Protein AF-A0A820F3H2-F1 (afdb_monomer)

Sequence (190 aa):
MQKIAAENNLSETAFFVPNPSNDKYELRWFSPTLEVDLCGHATLATAHIIFTEMSPTKEEIHFQTKKAGELIVTRQKENALYTLNFPARPADKADLPDAMLSALCSEIAPIGVYKARDYLLVYENEASIKQLSPDFMVLGKIDAVFAVIVTAPGDEVDFVSRFFAPSAGVPEDPVCGSAHCTLTPYWAER

Nearest PDB structures (foldseek):
  1s7j-assembly2_B  TM=9.446E-01  e=8.055E-23  Enterococcus faecalis V583
  4dun-assembly1_A-2  TM=9.164E-01  e=1.615E-19  Clostridioides difficile 630
  9f96-assembly1_A  TM=8.026E-01  e=3.954E-12  Pseudomonas fluorescens
  5iwe-assembly1_A-2  TM=8.000E-01  e=3.954E-12  Pseudomonas fluorescens
  1u0k-assembly1_B  TM=6.338E-01  e=1.916E-05  Pseudomonas aeruginosa PAO1

Solvent-accessible surface area (backbone atoms only — not comparable to full-atom values): 10725 Å² total; per-residue (Å²): 106,56,70,56,16,37,70,67,65,45,81,60,38,66,48,74,44,78,41,94,88,72,83,30,25,40,43,47,39,18,26,48,86,47,78,52,66,71,62,44,58,54,48,52,53,50,49,47,49,40,40,67,76,74,38,64,85,57,50,65,46,46,31,46,33,92,71,66,42,75,38,44,40,36,57,42,80,92,77,74,44,76,48,70,66,71,66,83,41,68,54,45,82,45,86,78,56,72,68,52,53,61,18,34,60,47,95,72,74,60,80,40,46,28,37,55,88,37,37,40,36,31,35,90,35,47,69,62,67,68,69,50,56,59,41,45,77,55,48,36,65,43,84,95,52,61,29,42,35,41,33,20,46,32,95,92,45,86,59,45,75,51,40,33,23,34,61,76,74,36,60,63,49,95,72,57,48,66,54,44,21,32,49,49,59,60,53,73,78,106

Structure (mmCIF, N/CA/C/O backbone):
data_AF-A0A820F3H2-F1
#
_entry.id   AF-A0A820F3H2-F1
#
loop_
_atom_site.group_PDB
_atom_site.id
_atom_site.type_symbol
_atom_site.label_atom_id
_atom_site.label_alt_id
_atom_site.label_comp_id
_atom_site.label_asym_id
_atom_site.label_entity_id
_atom_site.label_seq_id
_atom_site.pdbx_PDB_ins_code
_atom_site.Cartn_x
_atom_site.Cartn_y
_atom_site.Cartn_z
_atom_site.occupancy
_atom_site.B_iso_or_equiv
_atom_site.auth_seq_id
_atom_site.auth_comp_id
_atom_site.auth_asym_id
_atom_site.auth_atom_id
_atom_site.pdbx_PDB_model_num
ATOM 1 N N . MET A 1 1 ? -16.268 16.991 4.931 1.00 95.31 1 MET A N 1
ATOM 2 C CA . MET A 1 1 ? -15.162 16.043 4.690 1.00 95.31 1 MET A CA 1
ATOM 3 C C . MET A 1 1 ? -14.205 16.597 3.644 1.00 95.31 1 MET A C 1
ATOM 5 O O . MET A 1 1 ? -13.215 17.159 4.077 1.00 95.31 1 MET A O 1
ATOM 9 N N . GLN A 1 2 ? -14.527 16.609 2.339 1.00 96.31 2 GLN A N 1
ATOM 10 C CA . GLN A 1 2 ? -13.598 17.093 1.291 1.00 96.31 2 GLN A CA 1
ATOM 11 C C . GLN A 1 2 ? -12.967 18.470 1.567 1.00 96.31 2 GLN A C 1
ATOM 13 O O . GLN A 1 2 ? -11.757 18.607 1.487 1.00 96.31 2 GLN A O 1
ATOM 18 N N . LYS A 1 3 ? -13.760 19.481 1.956 1.00 97.62 3 LYS A N 1
ATOM 19 C CA . LYS A 1 3 ? -13.226 20.821 2.278 1.00 97.62 3 LYS A CA 1
ATOM 20 C C . LYS A 1 3 ? -12.219 20.817 3.437 1.00 97.62 3 LYS A C 1
ATOM 22 O O . LYS A 1 3 ? -11.268 21.574 3.396 1.00 97.62 3 LYS A O 1
ATOM 27 N N . ILE A 1 4 ? -12.425 19.967 4.445 1.00 97.75 4 ILE A N 1
ATOM 28 C CA . ILE A 1 4 ? -11.504 19.835 5.587 1.00 97.75 4 ILE A CA 1
ATOM 29 C C . ILE A 1 4 ? -10.224 19.123 5.142 1.00 97.75 4 ILE A C 1
ATOM 31 O O . ILE A 1 4 ? -9.139 19.543 5.508 1.00 97.75 4 ILE A O 1
ATOM 35 N N . ALA A 1 5 ? -10.346 18.073 4.324 1.00 93.50 5 ALA A N 1
ATOM 36 C CA . ALA A 1 5 ? -9.183 17.379 3.777 1.00 93.50 5 ALA A CA 1
ATOM 37 C C . ALA A 1 5 ? -8.320 18.305 2.903 1.00 93.50 5 ALA A C 1
ATOM 39 O O . ALA A 1 5 ? -7.100 18.303 3.029 1.00 93.50 5 ALA A O 1
ATOM 40 N N . ALA A 1 6 ? -8.964 19.142 2.080 1.00 91.56 6 ALA A N 1
ATOM 41 C CA . ALA A 1 6 ? -8.296 20.175 1.296 1.00 91.56 6 ALA A CA 1
ATOM 42 C C . ALA A 1 6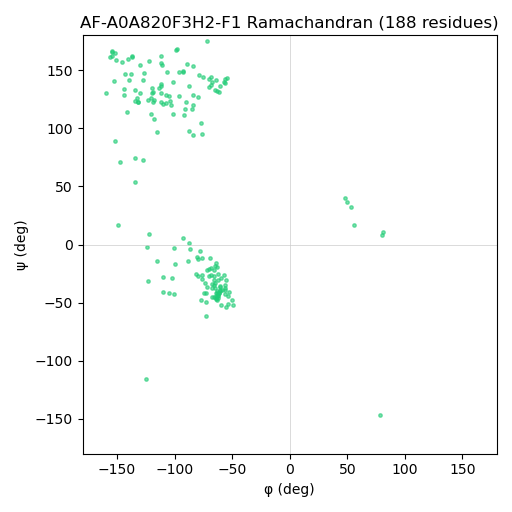 ? -7.596 21.221 2.180 1.00 91.56 6 ALA A C 1
ATOM 44 O O . ALA A 1 6 ? -6.455 21.570 1.904 1.00 91.56 6 ALA A O 1
ATOM 45 N N . GLU A 1 7 ? -8.252 21.679 3.251 1.00 96.12 7 GLU A N 1
ATOM 46 C CA . GLU A 1 7 ? -7.679 22.644 4.202 1.00 96.12 7 GLU A CA 1
ATOM 47 C C . GLU A 1 7 ? -6.461 22.078 4.948 1.00 96.12 7 GLU A C 1
ATOM 49 O O . GLU A 1 7 ? -5.456 22.765 5.103 1.00 96.12 7 GLU A O 1
ATOM 54 N N . ASN A 1 8 ? -6.523 20.814 5.379 1.00 92.75 8 ASN A N 1
ATOM 55 C CA . ASN A 1 8 ? -5.417 20.159 6.081 1.00 92.75 8 ASN A CA 1
ATOM 56 C C . ASN A 1 8 ? -4.179 19.982 5.189 1.00 92.75 8 ASN A C 1
ATOM 58 O O . ASN A 1 8 ? -3.064 19.954 5.704 1.00 92.75 8 ASN A O 1
ATOM 62 N N . ASN A 1 9 ? -4.377 19.827 3.873 1.00 85.69 9 ASN A N 1
ATOM 63 C CA . ASN A 1 9 ? -3.320 19.668 2.870 1.00 85.69 9 ASN A CA 1
ATOM 64 C C . ASN A 1 9 ? -2.270 18.586 3.221 1.00 85.69 9 ASN A C 1
ATOM 66 O O . ASN A 1 9 ? -1.077 18.740 2.964 1.00 85.69 9 ASN A O 1
ATOM 70 N N . LEU A 1 10 ? -2.727 17.489 3.831 1.00 86.69 10 LEU A N 1
ATOM 71 C CA . LEU A 1 10 ? -1.962 16.254 4.038 1.00 86.69 10 LEU A CA 1
ATOM 72 C C . LEU A 1 10 ? -2.336 15.232 2.958 1.00 86.69 10 LEU A C 1
ATOM 74 O O . LEU A 1 10 ? -3.351 15.418 2.284 1.00 86.69 10 LEU A O 1
ATOM 78 N N . SER A 1 11 ? -1.563 14.144 2.829 1.00 82.69 11 SER A N 1
ATOM 79 C CA . SER A 1 11 ? -1.857 13.061 1.876 1.00 82.69 11 SER A CA 1
ATOM 80 C C . SER A 1 11 ? -3.313 12.606 1.989 1.00 82.69 11 SER A C 1
ATOM 82 O O . SER A 1 11 ? -4.053 12.656 1.008 1.00 82.69 11 SER A O 1
ATOM 84 N N . GLU A 1 12 ? -3.766 12.289 3.209 1.00 90.38 12 GLU A N 1
ATOM 85 C CA . GLU A 1 12 ? -5.154 11.934 3.481 1.00 90.38 12 GLU A CA 1
ATOM 86 C C . GLU A 1 12 ? -5.632 12.472 4.828 1.00 90.38 12 GLU A C 1
ATOM 88 O O . GLU A 1 12 ? -4.909 12.514 5.823 1.00 90.38 12 GLU A O 1
ATOM 93 N N . THR A 1 13 ? -6.918 12.814 4.878 1.00 94.69 13 THR A N 1
ATOM 94 C CA . THR A 1 13 ? -7.677 12.997 6.115 1.00 94.69 13 THR A CA 1
ATOM 95 C C . THR A 1 13 ? -8.697 11.870 6.252 1.00 94.69 13 THR A C 1
ATOM 97 O O . THR A 1 13 ? -9.576 11.705 5.399 1.00 94.69 13 THR A O 1
ATOM 100 N N . ALA A 1 14 ? -8.590 11.107 7.340 1.00 97.12 14 ALA A N 1
ATOM 101 C CA . ALA A 1 14 ? -9.546 10.069 7.707 1.00 97.12 14 ALA A CA 1
ATOM 102 C C . ALA A 1 14 ? -10.693 10.644 8.549 1.00 97.12 14 ALA A C 1
ATOM 104 O O . ALA A 1 14 ? -10.477 11.408 9.488 1.00 97.12 14 ALA A O 1
ATOM 105 N N . PHE A 1 15 ? -11.918 10.238 8.230 1.00 97.50 15 PHE A N 1
ATOM 106 C CA . PHE A 1 15 ? -13.113 10.522 9.016 1.00 97.50 15 PHE A CA 1
ATOM 107 C C . PHE A 1 15 ? -13.728 9.199 9.440 1.00 97.50 15 PHE A C 1
ATOM 109 O O . PHE A 1 15 ? -14.029 8.363 8.585 1.00 97.50 15 PHE A O 1
ATOM 116 N N . PHE A 1 16 ? -13.943 9.035 10.743 1.00 96.94 16 PHE A N 1
ATOM 117 C CA . PHE A 1 16 ? -14.567 7.843 11.294 1.00 96.94 16 PHE A CA 1
ATOM 118 C C . PHE A 1 16 ? -15.767 8.180 12.176 1.00 96.94 16 PHE A C 1
ATOM 120 O O . PHE A 1 16 ? -15.797 9.225 12.827 1.00 96.94 16 PHE A O 1
ATOM 127 N N . VAL A 1 17 ? -16.763 7.294 12.181 1.00 96.38 17 VAL A N 1
ATOM 128 C CA . VAL A 1 17 ? -17.981 7.429 12.992 1.00 96.38 17 VAL A CA 1
ATOM 129 C C . VAL A 1 17 ? -18.276 6.087 13.665 1.00 96.38 17 VAL A C 1
ATOM 131 O O . VAL A 1 17 ? -18.398 5.090 12.956 1.00 96.38 17 VAL A O 1
ATOM 134 N N . PRO A 1 18 ? -18.390 6.015 15.005 1.00 95.12 18 PRO A N 1
ATOM 135 C CA . PRO A 1 18 ? -18.791 4.783 15.676 1.00 95.12 18 PRO A CA 1
ATOM 136 C C . PRO A 1 18 ? -20.225 4.408 15.291 1.00 95.12 18 PRO A C 1
ATOM 138 O O . PRO A 1 18 ? -21.127 5.245 15.333 1.00 95.12 18 PRO A O 1
ATOM 141 N N . ASN A 1 19 ? -20.444 3.143 14.944 1.00 91.06 19 ASN A N 1
ATOM 142 C CA . ASN A 1 19 ? -21.763 2.598 14.673 1.00 91.06 19 ASN A CA 1
ATOM 143 C C . ASN A 1 19 ? -22.413 2.156 15.999 1.00 91.06 19 ASN A C 1
ATOM 145 O O . ASN A 1 19 ? -21.927 1.213 16.631 1.00 91.06 19 ASN A O 1
ATOM 149 N N . PRO A 1 20 ? -23.536 2.774 16.419 1.00 85.69 20 PRO A N 1
ATOM 150 C CA . PRO A 1 20 ? -24.169 2.468 17.703 1.00 85.69 20 PRO A CA 1
ATOM 151 C C . PRO A 1 20 ? -24.702 1.035 17.824 1.00 85.69 20 PRO A C 1
ATOM 153 O O . PRO A 1 20 ? -25.019 0.598 18.926 1.00 85.69 20 PRO A O 1
ATOM 156 N N . SER A 1 21 ? -24.850 0.318 16.706 1.00 90.38 21 SER A N 1
ATOM 157 C CA . SER A 1 21 ? -25.538 -0.977 16.665 1.00 90.38 21 SER A CA 1
ATOM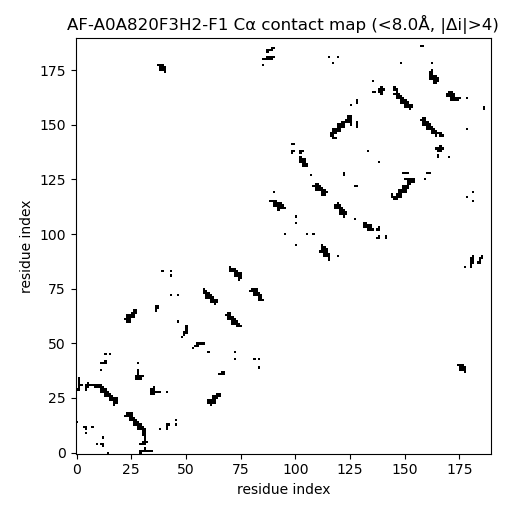 158 C C . SER A 1 21 ? -24.601 -2.187 16.670 1.00 90.38 21 SER A C 1
ATOM 160 O O . SER A 1 21 ? -25.083 -3.297 16.881 1.00 90.38 21 SER A O 1
ATOM 162 N N . ASN A 1 22 ? -23.301 -2.029 16.381 1.00 85.69 22 ASN A N 1
ATOM 163 C CA . ASN A 1 22 ? -22.425 -3.190 16.150 1.00 85.69 22 ASN A CA 1
ATOM 164 C C . ASN A 1 22 ? -20.942 -3.026 16.544 1.00 85.69 22 ASN A C 1
ATOM 166 O O . ASN A 1 22 ? -20.133 -3.837 16.110 1.00 85.69 22 ASN A O 1
ATOM 170 N N . ASP A 1 23 ? -20.581 -2.034 17.365 1.00 89.19 23 ASP A N 1
ATOM 171 C CA . ASP A 1 23 ? -19.200 -1.784 17.846 1.00 89.19 23 ASP A CA 1
ATOM 172 C C . ASP A 1 23 ? -18.137 -1.606 16.732 1.00 89.19 23 ASP A C 1
ATOM 174 O O . ASP A 1 23 ? -16.928 -1.671 16.970 1.00 89.19 23 ASP A O 1
ATOM 178 N N . LYS A 1 24 ? -18.588 -1.342 15.499 1.00 95.56 24 LYS A N 1
ATOM 179 C CA . LYS A 1 24 ? -17.744 -1.033 14.337 1.00 95.56 24 LYS A CA 1
ATOM 180 C C . LYS A 1 24 ? -17.659 0.471 14.122 1.00 95.56 24 LYS A C 1
ATOM 182 O O . LYS A 1 24 ? -18.443 1.240 14.674 1.00 95.56 24 LYS A O 1
ATOM 187 N N . TYR A 1 25 ? -16.745 0.892 13.259 1.00 97.25 25 TYR A N 1
ATOM 188 C CA . TYR A 1 25 ? -16.616 2.283 12.839 1.00 97.25 25 TYR A CA 1
ATOM 189 C C . TYR A 1 25 ? -16.837 2.391 11.337 1.00 97.25 25 TYR A C 1
ATOM 191 O O . TYR A 1 25 ? -16.215 1.667 10.570 1.00 97.25 25 TYR A O 1
ATOM 199 N N . GLU A 1 26 ? -17.679 3.312 10.886 1.00 96.88 26 GLU A N 1
ATOM 200 C CA . GLU A 1 26 ? -17.624 3.740 9.490 1.00 96.88 26 GLU A CA 1
ATOM 201 C C . GLU A 1 26 ? -16.325 4.513 9.271 1.00 96.88 26 GLU A C 1
ATOM 203 O O . GLU A 1 26 ? -15.970 5.337 10.112 1.00 96.88 26 GLU A O 1
ATOM 208 N N . LEU A 1 27 ? -15.625 4.268 8.162 1.00 97.12 27 LEU A N 1
ATOM 209 C CA . LEU A 1 27 ? -14.362 4.933 7.839 1.00 97.12 27 LEU A CA 1
ATOM 210 C C . LEU A 1 27 ? -14.343 5.402 6.385 1.00 97.12 27 LEU A C 1
ATOM 212 O O . LEU A 1 27 ? -14.702 4.666 5.461 1.00 97.12 27 LEU A O 1
ATOM 216 N N . ARG A 1 28 ? -13.917 6.651 6.191 1.00 96.38 28 ARG A N 1
ATOM 217 C CA . ARG A 1 28 ? -13.739 7.285 4.881 1.00 96.38 28 ARG A CA 1
ATOM 218 C C . ARG A 1 28 ? -12.443 8.079 4.865 1.00 96.38 28 ARG A C 1
ATOM 220 O O . ARG A 1 28 ? -12.088 8.692 5.869 1.00 96.38 28 ARG A O 1
ATOM 227 N N . TRP A 1 29 ? -11.790 8.138 3.712 1.00 94.88 29 TRP A N 1
ATOM 228 C CA . TRP A 1 29 ? -10.531 8.857 3.537 1.00 94.88 29 TRP A CA 1
ATOM 229 C C . TRP A 1 29 ? -10.630 9.807 2.360 1.00 94.88 29 TRP A C 1
ATOM 231 O O . TRP A 1 29 ? -11.234 9.494 1.335 1.00 94.88 29 TRP A O 1
ATOM 241 N N . PHE A 1 30 ? -10.028 10.972 2.516 1.00 92.00 30 PHE A N 1
ATOM 242 C CA . PHE A 1 30 ? -10.046 12.009 1.503 1.00 92.00 30 PHE A CA 1
ATOM 243 C C . PHE A 1 30 ? -8.636 12.538 1.320 1.00 92.00 30 PHE A C 1
ATOM 245 O O . PHE A 1 30 ? -8.037 12.988 2.296 1.00 92.00 30 PHE A O 1
ATOM 252 N N . SER A 1 31 ? -8.151 12.525 0.083 1.00 87.56 31 SER A N 1
ATOM 253 C CA . SER A 1 31 ? -7.043 13.387 -0.313 1.00 87.56 31 SER A CA 1
ATOM 254 C C . SER A 1 31 ? -7.533 14.841 -0.393 1.00 87.56 31 SER A C 1
ATOM 256 O O . SER A 1 31 ? -8.743 15.096 -0.269 1.00 87.56 31 SER A O 1
ATOM 258 N N . PRO A 1 32 ? -6.653 15.823 -0.654 1.00 86.88 32 PRO A N 1
ATOM 259 C CA . PRO A 1 32 ? -7.081 17.204 -0.861 1.00 86.88 32 PRO A CA 1
ATOM 260 C C . PRO A 1 32 ? -8.104 17.369 -1.998 1.00 86.88 32 PRO A C 1
ATOM 262 O O . PRO A 1 32 ? -8.926 18.286 -1.961 1.00 86.88 32 PRO A O 1
ATOM 265 N N . THR A 1 33 ? -8.108 16.466 -2.983 1.00 83.69 33 THR A N 1
ATOM 266 C CA . THR A 1 33 ? -8.887 16.609 -4.222 1.00 83.69 33 THR A CA 1
ATOM 267 C C . THR A 1 33 ? -10.066 15.644 -4.342 1.00 83.69 33 THR A C 1
ATOM 269 O O . THR A 1 33 ? -11.048 15.997 -4.998 1.00 83.69 33 THR A O 1
ATOM 272 N N . LEU A 1 34 ? -10.012 14.455 -3.727 1.00 87.25 34 LEU A N 1
ATOM 273 C CA . LEU A 1 34 ? -11.048 13.427 -3.882 1.00 87.25 34 LEU A CA 1
ATOM 274 C C . LEU A 1 34 ? -11.143 12.452 -2.698 1.00 87.25 34 LEU A C 1
ATOM 276 O O . LEU A 1 34 ? -10.256 12.367 -1.852 1.00 87.25 34 LEU A O 1
ATOM 280 N N . GLU A 1 35 ? -12.230 11.680 -2.655 1.00 91.31 35 GLU A N 1
ATOM 281 C CA . GLU A 1 35 ? -12.377 10.533 -1.751 1.00 91.31 35 GLU A CA 1
ATOM 282 C C . GLU A 1 35 ? -11.632 9.315 -2.305 1.00 91.31 35 GLU A C 1
ATOM 284 O O . GLU A 1 35 ? -11.879 8.920 -3.446 1.00 91.31 35 GLU A O 1
ATOM 289 N N . VAL A 1 36 ? -10.754 8.710 -1.500 1.00 86.00 36 VAL A N 1
ATOM 290 C CA . VAL A 1 36 ? -9.978 7.528 -1.903 1.00 86.00 36 VAL A CA 1
ATOM 291 C C . VAL A 1 36 ? -10.644 6.237 -1.432 1.00 86.00 36 VAL A C 1
ATOM 293 O O . VAL A 1 36 ? -11.285 6.180 -0.382 1.00 86.00 36 VAL A O 1
ATOM 296 N N . ASP A 1 37 ? -10.472 5.175 -2.216 1.00 85.62 37 ASP A N 1
ATOM 297 C CA . ASP A 1 37 ? -11.206 3.918 -2.028 1.00 85.62 37 ASP A CA 1
ATOM 298 C C . ASP A 1 37 ? -10.614 3.020 -0.937 1.00 85.62 37 ASP A C 1
ATOM 300 O O . ASP A 1 37 ? -11.327 2.199 -0.358 1.00 85.62 37 ASP A O 1
ATOM 304 N N . LEU A 1 38 ? -9.314 3.173 -0.670 1.00 86.00 38 LEU A N 1
ATOM 305 C CA . LEU A 1 38 ? -8.558 2.427 0.329 1.00 86.00 38 LEU A CA 1
ATOM 306 C C . LEU A 1 38 ? -7.289 3.199 0.703 1.00 86.00 38 LEU A C 1
ATOM 308 O O . LEU A 1 38 ? -6.522 3.570 -0.183 1.00 86.00 38 LEU A O 1
ATOM 312 N N . CYS A 1 39 ? -7.030 3.376 2.000 1.00 89.06 39 CYS A N 1
ATOM 313 C CA . CYS A 1 39 ? -5.833 4.057 2.497 1.00 89.06 39 CYS A CA 1
ATOM 314 C C . CYS A 1 39 ? -5.301 3.364 3.764 1.00 89.06 39 CYS A C 1
ATOM 316 O O . CYS A 1 39 ? -5.963 3.347 4.800 1.00 89.06 39 CYS A O 1
ATOM 318 N N . GLY A 1 40 ? -4.110 2.760 3.691 1.00 91.00 40 GLY A N 1
ATOM 319 C CA . GLY A 1 40 ? -3.553 1.946 4.785 1.00 91.00 40 GLY A CA 1
ATOM 320 C C . GLY A 1 40 ? -3.083 2.773 5.979 1.00 91.00 40 GLY A C 1
ATOM 321 O O . GLY A 1 40 ? -3.627 2.661 7.072 1.00 91.00 40 GLY A O 1
ATOM 322 N N . HIS A 1 41 ? -2.105 3.645 5.758 1.00 91.06 41 HIS A N 1
ATOM 323 C CA . HIS A 1 41 ? -1.531 4.532 6.770 1.00 91.06 41 HIS A CA 1
ATOM 324 C C . HIS A 1 41 ? -2.577 5.381 7.512 1.00 91.06 41 HIS A C 1
ATOM 326 O O . HIS A 1 41 ? -2.550 5.412 8.740 1.00 91.06 41 HIS A O 1
ATOM 33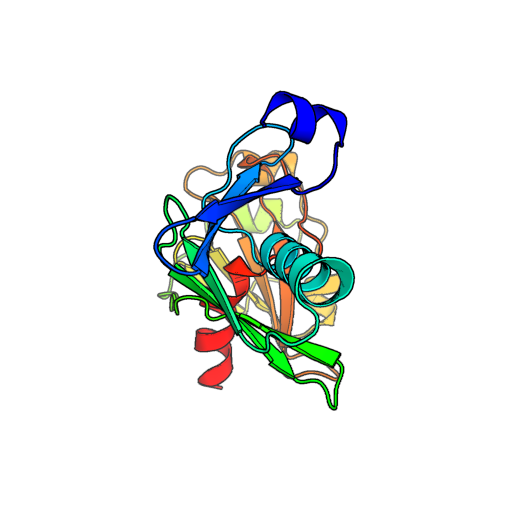2 N N . ALA A 1 42 ? -3.559 5.984 6.830 1.00 93.44 42 ALA A N 1
ATOM 333 C CA . ALA A 1 42 ? -4.615 6.727 7.525 1.00 93.44 42 ALA A CA 1
ATOM 334 C C . ALA A 1 42 ? -5.578 5.814 8.316 1.00 93.44 42 ALA A C 1
ATOM 336 O O . ALA A 1 42 ? -6.132 6.240 9.331 1.00 93.44 42 ALA A O 1
ATOM 337 N N . THR A 1 43 ? -5.749 4.548 7.909 1.00 95.31 43 THR A N 1
ATOM 338 C CA . THR A 1 43 ? -6.468 3.535 8.709 1.00 95.31 43 THR A CA 1
ATOM 339 C C . THR A 1 43 ? -5.694 3.180 9.975 1.00 95.31 43 THR A C 1
ATOM 341 O O . THR A 1 43 ? -6.277 3.172 11.056 1.00 95.31 43 THR A O 1
ATOM 344 N N . LEU A 1 44 ? -4.379 2.964 9.871 1.00 95.56 44 LEU A N 1
ATOM 345 C CA . LEU A 1 44 ? -3.514 2.713 11.027 1.00 95.56 44 LEU A CA 1
ATOM 346 C C . LEU A 1 44 ? -3.470 3.914 11.981 1.00 95.56 44 LEU A C 1
ATOM 348 O O . LEU A 1 44 ? -3.579 3.734 13.189 1.00 95.56 44 LEU A O 1
ATOM 352 N N . ALA A 1 45 ? -3.389 5.139 11.454 1.00 95.50 45 ALA A N 1
ATOM 353 C CA . ALA A 1 45 ? -3.444 6.361 12.255 1.00 95.50 45 ALA A CA 1
ATOM 354 C C . ALA A 1 45 ? -4.796 6.520 12.973 1.00 95.50 45 ALA A C 1
ATOM 356 O O . ALA A 1 45 ? -4.845 6.884 14.146 1.00 95.50 45 ALA A O 1
ATOM 357 N N . THR A 1 46 ? -5.900 6.188 12.297 1.00 96.88 46 THR A N 1
ATOM 358 C CA . THR A 1 46 ? -7.235 6.186 12.913 1.00 96.88 46 THR A CA 1
ATOM 359 C C . THR A 1 46 ? -7.327 5.146 14.028 1.00 96.88 46 THR A C 1
ATOM 361 O O . THR A 1 46 ? -7.790 5.450 15.126 1.00 96.88 46 THR A O 1
ATOM 364 N N . ALA A 1 47 ? -6.842 3.928 13.773 1.00 96.75 47 ALA A N 1
ATOM 365 C CA . ALA A 1 47 ? -6.791 2.868 14.769 1.00 96.75 47 ALA A CA 1
ATOM 366 C C . ALA A 1 47 ? -5.936 3.263 15.977 1.00 96.75 47 ALA A C 1
ATOM 368 O O . ALA A 1 47 ? -6.342 3.011 17.106 1.00 96.75 47 ALA A O 1
ATOM 369 N N . HIS A 1 48 ? -4.802 3.936 15.756 1.00 96.25 48 HIS A N 1
ATOM 370 C CA . HIS A 1 48 ? -3.949 4.451 16.824 1.00 96.25 48 HIS A CA 1
ATOM 371 C C . HIS A 1 48 ? -4.732 5.353 17.781 1.00 96.25 48 HIS A C 1
ATOM 373 O O . HIS A 1 48 ? -4.792 5.049 18.968 1.00 96.25 48 HIS A O 1
ATOM 379 N N . ILE A 1 49 ? -5.413 6.383 17.266 1.00 96.94 49 ILE A N 1
ATOM 380 C CA . ILE A 1 49 ? -6.215 7.302 18.091 1.00 96.94 49 ILE A CA 1
ATOM 381 C C . ILE A 1 49 ? -7.343 6.570 18.827 1.00 96.94 49 ILE A C 1
ATOM 383 O O . ILE A 1 49 ? -7.593 6.842 20.002 1.00 96.94 49 ILE A O 1
ATOM 387 N N . ILE A 1 50 ? -8.006 5.604 18.184 1.00 96.25 50 ILE A N 1
ATOM 388 C CA . ILE A 1 50 ? -9.035 4.802 18.858 1.00 96.25 50 ILE A CA 1
ATOM 389 C C . ILE A 1 50 ? -8.411 3.967 19.987 1.00 96.25 50 ILE A C 1
ATOM 391 O O . ILE A 1 50 ? -8.947 3.947 21.093 1.00 96.25 50 ILE A O 1
ATOM 395 N N . PHE A 1 51 ? -7.270 3.319 19.751 1.00 95.75 51 PHE A N 1
ATOM 396 C CA . PHE A 1 51 ? -6.572 2.504 20.747 1.00 95.75 51 PHE A CA 1
ATOM 397 C C . PHE A 1 51 ? -5.894 3.302 21.862 1.00 95.75 51 PHE A C 1
ATOM 399 O O . PHE A 1 51 ? -5.583 2.703 22.888 1.00 95.75 51 PHE A O 1
ATOM 406 N N . THR A 1 52 ? -5.578 4.585 21.691 1.00 94.81 52 THR A N 1
ATOM 407 C CA . THR A 1 52 ? -4.882 5.366 22.730 1.00 94.81 52 THR A CA 1
ATOM 408 C C . THR A 1 52 ? -5.809 6.326 23.456 1.00 94.81 52 THR A C 1
ATOM 410 O O . THR A 1 52 ? -5.763 6.383 24.681 1.00 94.81 52 THR A O 1
ATOM 413 N N . GLU A 1 53 ? -6.696 7.012 22.734 1.00 95.94 53 GLU A N 1
ATOM 414 C CA . GLU A 1 53 ? -7.491 8.114 23.290 1.00 95.94 53 GLU A CA 1
ATOM 415 C C . GLU A 1 53 ? -8.936 7.720 23.608 1.00 95.94 5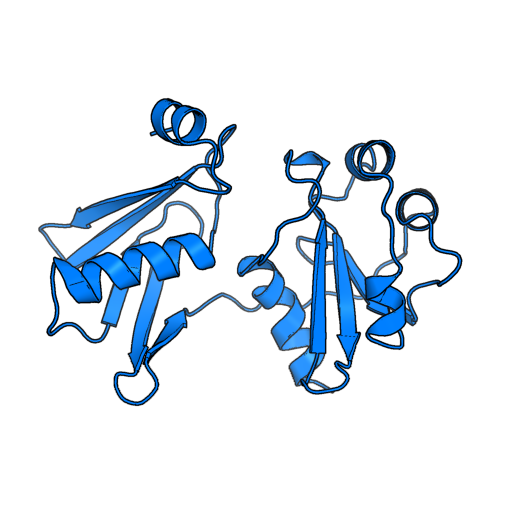3 GLU A C 1
ATOM 417 O O . GLU A 1 53 ? -9.558 8.304 24.494 1.00 95.94 53 GLU A O 1
ATOM 422 N N . MET A 1 54 ? -9.503 6.746 22.888 1.00 94.62 54 MET A N 1
ATOM 423 C CA . MET A 1 54 ? -10.941 6.448 22.975 1.00 94.62 54 MET A CA 1
ATOM 424 C C . MET A 1 54 ? -11.255 5.118 23.656 1.00 94.62 54 MET A C 1
ATOM 426 O O . MET A 1 54 ? -12.237 5.000 24.385 1.00 94.62 54 MET A O 1
ATOM 430 N N . SER A 1 55 ? -10.479 4.076 23.375 1.00 92.38 55 SER A N 1
ATOM 431 C CA . SER A 1 55 ? -10.747 2.709 23.826 1.00 92.38 55 SER A CA 1
ATOM 432 C C . SER A 1 55 ? -9.448 1.932 24.087 1.00 92.38 55 SER A C 1
ATOM 434 O O . SER A 1 55 ? -9.137 0.989 23.357 1.00 92.38 55 SER A O 1
ATOM 436 N N . PRO A 1 56 ? -8.697 2.270 25.157 1.00 91.81 56 PRO A N 1
ATOM 437 C CA . PRO A 1 56 ? -7.371 1.698 25.434 1.00 91.81 56 PRO A CA 1
ATOM 438 C C . PRO A 1 56 ? -7.327 0.193 25.692 1.00 91.81 56 PRO A C 1
ATOM 440 O O . PRO A 1 56 ? -6.269 -0.433 25.605 1.00 91.81 56 PRO A O 1
ATOM 443 N N . THR A 1 57 ? -8.473 -0.391 26.034 1.00 92.06 57 THR A N 1
ATOM 444 C CA . THR A 1 57 ? -8.617 -1.822 26.299 1.00 92.06 57 THR A CA 1
ATOM 445 C C . THR A 1 57 ? -8.920 -2.638 25.047 1.00 92.06 57 THR A C 1
ATOM 447 O O . THR A 1 57 ? -8.776 -3.857 25.106 1.00 92.06 57 THR A O 1
ATOM 450 N N . LYS A 1 58 ? -9.313 -2.011 23.925 1.00 92.56 58 LYS A N 1
ATOM 451 C CA . LYS A 1 58 ? -9.543 -2.733 22.668 1.00 92.56 58 LYS A CA 1
ATOM 452 C C . LYS A 1 58 ? -8.226 -3.267 22.111 1.00 92.56 58 LYS A C 1
ATOM 454 O O . LYS A 1 58 ? -7.187 -2.611 22.183 1.00 92.56 58 LYS A O 1
ATOM 459 N N . GLU A 1 59 ? -8.302 -4.449 21.515 1.00 93.88 59 GLU A N 1
ATOM 460 C CA . GLU A 1 59 ? -7.181 -5.102 20.823 1.00 93.88 59 GLU A CA 1
ATOM 461 C C . GLU A 1 59 ? -7.447 -5.261 19.324 1.00 93.88 59 GLU A C 1
ATOM 463 O O . GLU A 1 59 ? -6.517 -5.466 18.550 1.00 93.88 59 GLU A O 1
ATOM 468 N N . GLU A 1 60 ? -8.703 -5.082 18.914 1.00 96.12 60 GLU A N 1
ATOM 469 C CA . GLU A 1 60 ? -9.176 -5.196 17.542 1.00 96.12 60 GLU A CA 1
ATOM 470 C C . GLU A 1 60 ? -10.185 -4.078 17.242 1.00 96.12 60 GLU A C 1
ATOM 472 O O . GLU A 1 60 ? -10.987 -3.693 18.101 1.00 96.12 60 GLU A O 1
ATOM 477 N N . ILE A 1 61 ? -10.123 -3.529 16.029 1.00 97.12 61 ILE A N 1
ATOM 478 C CA . ILE A 1 61 ? -11.048 -2.519 15.513 1.00 97.12 61 ILE A CA 1
ATOM 479 C C . ILE A 1 61 ? -11.539 -2.961 14.140 1.00 97.12 61 ILE A C 1
ATOM 481 O O . ILE A 1 61 ? -10.735 -3.250 13.256 1.00 97.12 61 ILE A O 1
ATOM 485 N N . HIS A 1 62 ? -12.857 -2.926 13.947 1.00 97.06 62 HIS A N 1
ATOM 486 C CA . HIS A 1 62 ? -13.500 -3.179 12.662 1.00 97.06 62 HIS A CA 1
ATOM 487 C C . HIS A 1 62 ? -13.949 -1.864 12.028 1.00 97.06 62 HIS A C 1
ATOM 489 O O . HIS A 1 62 ? -14.787 -1.144 12.583 1.00 97.06 62 HIS A O 1
ATOM 495 N N . PHE A 1 63 ? -13.432 -1.576 10.840 1.00 96.75 63 PHE A N 1
ATOM 496 C CA . PHE A 1 63 ? -13.831 -0.455 10.008 1.00 96.75 63 PHE A CA 1
ATOM 497 C C . PHE A 1 63 ? -14.708 -0.925 8.851 1.00 96.75 63 PHE A C 1
ATOM 499 O O . PHE A 1 63 ? -14.297 -1.745 8.034 1.00 96.75 63 PHE A O 1
ATOM 506 N N . GLN A 1 64 ? -15.904 -0.361 8.738 1.00 95.25 64 GLN A N 1
ATOM 507 C CA . GLN A 1 64 ? -16.770 -0.497 7.577 1.00 95.25 64 GLN A CA 1
ATOM 508 C C . GLN A 1 64 ? -16.472 0.634 6.596 1.00 95.25 64 GLN A C 1
ATOM 510 O O . GLN A 1 64 ? -16.669 1.812 6.896 1.00 95.25 64 GLN A O 1
ATOM 515 N N . THR A 1 65 ? -15.991 0.276 5.411 1.00 93.31 65 THR A N 1
ATOM 516 C CA . THR A 1 65 ? -15.579 1.235 4.382 1.00 93.31 65 THR A CA 1
ATOM 517 C C . THR A 1 65 ? -16.533 1.157 3.195 1.00 93.31 65 THR A C 1
ATOM 519 O O . THR A 1 65 ? -17.177 0.133 2.961 1.00 93.31 65 THR A O 1
ATOM 522 N N . LYS A 1 66 ? -16.638 2.234 2.410 1.00 88.38 66 LYS A N 1
ATOM 523 C CA . LYS A 1 66 ? -17.587 2.275 1.286 1.00 88.38 66 LYS A CA 1
ATOM 524 C C . LYS A 1 66 ? -17.246 1.323 0.141 1.00 88.38 66 LYS A C 1
ATOM 526 O O . LYS A 1 66 ? -18.164 0.817 -0.497 1.00 88.38 66 LYS A O 1
ATOM 531 N N . LYS A 1 67 ? -15.956 1.148 -0.166 1.00 85.25 67 LYS A N 1
ATOM 532 C CA . LYS A 1 67 ? -15.509 0.414 -1.363 1.00 85.25 67 LYS A CA 1
ATOM 533 C C . LYS A 1 67 ? -14.585 -0.764 -1.073 1.00 85.25 67 LYS A C 1
ATOM 535 O O . LYS A 1 67 ? -14.641 -1.743 -1.806 1.00 85.25 67 LYS A O 1
ATOM 540 N N . ALA A 1 68 ? -13.773 -0.701 -0.018 1.00 84.69 68 ALA A N 1
ATOM 541 C CA . ALA A 1 68 ? -12.847 -1.779 0.331 1.00 84.69 68 ALA A CA 1
ATOM 542 C C . ALA A 1 68 ? -13.471 -2.875 1.213 1.00 84.69 68 ALA A C 1
ATOM 544 O O . ALA A 1 68 ? -12.821 -3.877 1.490 1.00 84.69 68 ALA A O 1
ATOM 545 N N . GLY A 1 69 ? -14.727 -2.707 1.640 1.00 90.00 69 GLY A N 1
ATOM 546 C CA . GLY A 1 69 ? -15.394 -3.631 2.553 1.00 90.00 69 GLY A CA 1
ATOM 547 C C . GLY A 1 69 ? -14.963 -3.422 4.003 1.00 90.00 69 GLY A C 1
ATOM 548 O O . GLY A 1 69 ? -14.721 -2.289 4.429 1.00 90.00 69 GLY A O 1
ATOM 549 N N . GLU A 1 70 ? -14.923 -4.508 4.772 1.00 93.81 70 GLU A N 1
ATOM 550 C CA . GLU A 1 70 ? -14.483 -4.478 6.166 1.00 93.81 70 GLU A CA 1
ATOM 551 C C . GLU A 1 70 ? -12.957 -4.561 6.263 1.00 93.81 70 GLU A C 1
ATOM 553 O O . GLU A 1 70 ? -12.343 -5.468 5.705 1.00 93.81 70 GLU A O 1
ATOM 558 N N . LEU A 1 71 ? -12.368 -3.627 7.008 1.00 94.62 71 LEU A N 1
ATOM 559 C CA . LEU A 1 71 ? -10.964 -3.646 7.399 1.00 94.62 71 LEU A CA 1
ATOM 560 C C . LEU A 1 71 ? -10.868 -3.877 8.903 1.00 94.62 71 LEU A C 1
ATOM 562 O O . LEU A 1 71 ? -11.607 -3.281 9.681 1.00 94.62 71 LEU A O 1
ATOM 566 N N . ILE A 1 72 ? -9.935 -4.715 9.311 1.00 96.56 72 ILE A N 1
ATOM 567 C CA . ILE A 1 72 ? -9.674 -5.115 10.684 1.00 96.56 72 ILE A CA 1
ATOM 568 C C . ILE A 1 72 ? -8.261 -4.661 11.020 1.00 96.56 72 ILE A C 1
ATOM 570 O O . ILE A 1 72 ? -7.306 -5.001 10.316 1.00 96.56 72 ILE A O 1
ATOM 574 N N . VAL A 1 73 ? -8.140 -3.880 12.091 1.00 96.94 73 VAL A N 1
ATOM 575 C CA . VAL A 1 73 ? -6.846 -3.525 12.669 1.00 96.94 73 VAL A CA 1
ATOM 576 C C . VAL A 1 73 ? -6.708 -4.181 14.026 1.00 96.94 73 VAL A C 1
ATOM 578 O O . VAL A 1 73 ? -7.519 -3.921 14.913 1.00 96.94 73 VAL A O 1
ATOM 581 N N . THR A 1 74 ? -5.659 -4.978 14.205 1.00 96.81 74 THR A N 1
ATOM 582 C CA . THR A 1 74 ? -5.291 -5.538 15.508 1.00 96.81 74 THR A CA 1
ATOM 583 C C . THR A 1 74 ? -4.058 -4.845 16.069 1.00 96.81 74 THR A C 1
ATOM 585 O O . THR A 1 74 ? -3.190 -4.377 15.325 1.00 96.81 74 THR A O 1
ATOM 588 N N . ARG A 1 75 ? -3.980 -4.754 17.398 1.00 95.12 75 ARG A N 1
ATOM 589 C CA . ARG A 1 75 ? -2.840 -4.191 18.125 1.00 95.12 75 ARG A CA 1
ATOM 590 C C . ARG A 1 75 ? -2.053 -5.291 18.817 1.00 95.12 75 ARG A C 1
ATOM 592 O O . ARG A 1 75 ? -2.603 -6.036 19.618 1.00 95.12 75 ARG A O 1
ATOM 599 N N . GLN A 1 76 ? -0.746 -5.295 18.593 1.00 91.19 76 GLN A N 1
ATOM 600 C CA . GLN A 1 76 ? 0.217 -6.088 19.348 1.00 91.19 76 GLN A CA 1
ATOM 601 C C . GLN A 1 76 ? 0.911 -5.160 20.352 1.00 91.19 76 GLN A C 1
ATOM 603 O O . GLN A 1 76 ? 1.597 -4.205 19.979 1.00 91.19 76 GLN A O 1
ATOM 608 N N . LYS A 1 77 ? 0.656 -5.360 21.649 1.00 83.12 77 LYS A N 1
ATOM 609 C CA . LYS A 1 77 ? 1.100 -4.419 22.695 1.00 83.12 77 LYS A CA 1
ATOM 610 C C . LYS A 1 77 ? 2.592 -4.553 22.986 1.00 83.12 77 LYS A C 1
ATOM 612 O O . LYS A 1 77 ? 3.223 -3.565 23.344 1.00 83.12 77 LYS A O 1
ATOM 617 N N . GLU A 1 78 ? 3.146 -5.744 22.802 1.00 87.25 78 GLU A N 1
ATOM 618 C CA . GLU A 1 78 ? 4.516 -6.111 23.158 1.00 87.25 78 GLU A CA 1
ATOM 619 C C . GLU A 1 78 ? 5.556 -5.385 22.296 1.00 87.25 78 GLU A C 1
ATOM 621 O O . GLU A 1 78 ? 6.633 -5.046 22.777 1.00 87.25 78 GLU A O 1
ATOM 626 N N . ASN A 1 79 ? 5.226 -5.126 21.031 1.00 87.25 79 ASN A N 1
ATOM 627 C CA . ASN A 1 79 ? 6.114 -4.530 20.028 1.00 87.25 79 ASN A CA 1
ATOM 628 C C . ASN A 1 79 ? 5.553 -3.228 19.425 1.00 87.25 79 ASN A C 1
ATOM 630 O O . ASN A 1 79 ? 6.109 -2.715 18.458 1.00 87.25 79 ASN A O 1
ATOM 634 N N . ALA A 1 80 ? 4.463 -2.699 19.993 1.00 87.94 80 ALA A N 1
ATOM 635 C CA . ALA A 1 80 ? 3.764 -1.509 19.508 1.00 87.94 80 ALA A CA 1
ATOM 636 C C . ALA A 1 80 ? 3.371 -1.573 18.015 1.00 87.94 80 ALA A C 1
ATOM 638 O O . ALA A 1 80 ? 3.321 -0.540 17.345 1.00 87.94 80 ALA A O 1
ATOM 639 N N . LEU A 1 81 ? 3.071 -2.770 17.496 1.00 93.69 81 LEU A N 1
ATOM 640 C CA . LEU A 1 81 ? 2.661 -2.953 16.106 1.00 93.69 81 LEU A CA 1
ATOM 641 C C . LEU A 1 81 ? 1.143 -2.915 15.936 1.00 93.69 81 LEU A C 1
ATOM 643 O O . LEU A 1 81 ? 0.369 -3.372 16.782 1.00 93.69 81 LEU A O 1
ATOM 647 N N . TYR A 1 82 ? 0.735 -2.428 14.768 1.00 95.25 82 TYR A N 1
ATOM 648 C CA . TYR A 1 82 ? -0.618 -2.573 14.252 1.00 95.25 82 TYR A CA 1
ATOM 649 C C . TYR A 1 82 ? -0.599 -3.455 13.011 1.00 95.25 82 TYR A C 1
ATOM 651 O O . TYR A 1 82 ? 0.240 -3.276 12.131 1.00 95.25 82 TYR A O 1
ATOM 659 N N . THR A 1 83 ? -1.534 -4.398 12.931 1.00 94.56 83 THR A N 1
ATOM 660 C CA . THR A 1 83 ? -1.704 -5.269 11.762 1.00 94.56 83 THR A CA 1
ATOM 661 C C . THR A 1 83 ? -3.014 -4.930 11.076 1.00 94.56 83 THR A C 1
ATOM 663 O O . THR A 1 83 ? -4.041 -4.852 11.738 1.00 94.56 83 THR A O 1
ATOM 666 N N . LEU A 1 84 ? -2.976 -4.734 9.759 1.00 93.12 84 LEU A N 1
ATOM 667 C CA . LEU A 1 84 ? -4.131 -4.405 8.926 1.00 93.12 84 LEU A CA 1
ATOM 668 C C . LEU A 1 84 ? -4.319 -5.497 7.867 1.00 93.12 84 LEU A C 1
ATOM 670 O O . LEU A 1 84 ? -3.365 -5.858 7.179 1.00 93.12 84 LEU A O 1
ATOM 674 N N . ASN A 1 85 ? -5.537 -6.018 7.715 1.00 89.56 85 ASN A N 1
ATOM 675 C CA . ASN A 1 85 ? -5.842 -7.060 6.731 1.00 89.56 85 ASN A CA 1
ATOM 676 C C . ASN A 1 85 ? -6.209 -6.457 5.361 1.00 89.56 85 ASN A C 1
ATOM 678 O O . ASN A 1 85 ? -7.342 -6.067 5.089 1.00 89.56 85 ASN A O 1
ATOM 682 N N . PHE A 1 86 ? -5.242 -6.391 4.455 1.00 87.94 86 PHE A N 1
ATOM 683 C CA . PHE A 1 86 ? -5.504 -5.985 3.075 1.00 87.94 86 PHE A CA 1
ATOM 684 C C . PHE A 1 86 ? -5.774 -7.177 2.153 1.00 87.94 86 PHE A C 1
ATOM 686 O O . PHE A 1 86 ? -5.237 -8.262 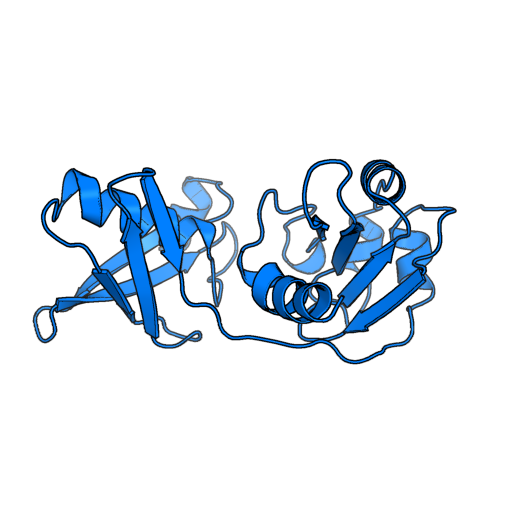2.377 1.00 87.94 86 PHE A O 1
ATOM 693 N N . PRO A 1 87 ? -6.598 -6.994 1.101 1.00 84.75 87 PRO A N 1
ATOM 694 C CA . PRO A 1 87 ? -6.813 -8.042 0.116 1.00 84.75 87 PRO A CA 1
ATOM 695 C C . PRO A 1 87 ? -5.527 -8.285 -0.678 1.00 84.75 87 PRO A C 1
ATOM 697 O O . PRO A 1 87 ? -4.847 -7.336 -1.077 1.00 84.75 87 PRO A O 1
ATOM 700 N N . ALA A 1 88 ? -5.226 -9.551 -0.963 1.00 90.56 88 ALA A N 1
ATOM 701 C CA . ALA A 1 88 ? -4.187 -9.898 -1.923 1.00 90.56 88 ALA A CA 1
ATOM 702 C C . ALA A 1 88 ? -4.652 -9.543 -3.344 1.00 90.56 88 ALA A C 1
ATOM 704 O O . ALA A 1 88 ? -5.789 -9.823 -3.729 1.00 90.56 88 ALA A O 1
ATOM 705 N N . ARG A 1 89 ? -3.768 -8.923 -4.126 1.00 92.06 89 ARG A N 1
ATOM 706 C CA . ARG A 1 89 ? -3.973 -8.565 -5.535 1.00 92.06 89 ARG A CA 1
ATOM 707 C C . ARG A 1 89 ? -2.726 -8.949 -6.345 1.00 92.06 89 ARG A C 1
ATOM 709 O O . ARG A 1 89 ? -1.944 -8.062 -6.683 1.00 92.06 89 ARG A O 1
ATOM 716 N N . PRO A 1 90 ? -2.510 -10.250 -6.619 1.00 95.50 90 PRO A N 1
ATOM 717 C CA . PRO A 1 90 ? -1.398 -10.704 -7.452 1.00 95.50 90 PRO A CA 1
ATOM 718 C C . PRO A 1 90 ? -1.405 -10.000 -8.814 1.00 95.50 90 PRO A C 1
ATOM 720 O O . PRO A 1 90 ? -2.475 -9.715 -9.355 1.00 95.50 90 PRO A O 1
ATOM 723 N N . ALA A 1 91 ? -0.220 -9.697 -9.343 1.00 95.94 91 ALA A N 1
ATOM 724 C CA . ALA A 1 91 ? -0.064 -9.066 -10.649 1.00 95.94 91 ALA A CA 1
ATOM 725 C C . ALA A 1 91 ? 0.339 -10.084 -11.716 1.00 95.94 91 ALA A C 1
ATOM 727 O O . ALA A 1 91 ? 1.206 -10.927 -11.488 1.00 95.94 91 ALA A O 1
ATOM 728 N N . ASP A 1 92 ? -0.247 -9.943 -12.900 1.00 96.75 92 ASP A N 1
ATOM 729 C CA . ASP A 1 92 ? 0.085 -10.747 -14.070 1.00 96.75 92 ASP A CA 1
ATOM 730 C C . ASP A 1 92 ? 1.218 -10.099 -14.865 1.00 96.75 92 ASP A C 1
ATOM 732 O O . ASP A 1 92 ? 1.414 -8.884 -14.805 1.00 96.75 92 ASP A O 1
ATOM 736 N N . LYS A 1 93 ? 1.965 -10.894 -15.638 1.00 97.31 93 LYS A N 1
ATOM 737 C CA . LYS A 1 93 ? 2.977 -10.357 -16.562 1.00 97.31 93 LYS A CA 1
ATOM 738 C C . LYS A 1 93 ? 2.335 -9.377 -17.544 1.00 97.31 93 LYS A C 1
ATOM 740 O O . LYS A 1 93 ? 1.251 -9.637 -18.063 1.00 97.31 93 LYS A O 1
ATOM 745 N N . ALA A 1 94 ? 3.033 -8.283 -17.823 1.00 94.75 94 ALA A N 1
ATOM 746 C CA . ALA A 1 94 ? 2.566 -7.241 -18.725 1.00 94.75 94 ALA A CA 1
ATOM 747 C C . ALA A 1 94 ? 3.710 -6.699 -19.587 1.00 94.75 94 ALA A C 1
ATOM 749 O O . ALA A 1 94 ? 4.880 -6.809 -19.223 1.00 94.75 94 ALA A O 1
ATOM 750 N N . ASP A 1 95 ? 3.353 -6.075 -20.707 1.00 92.00 95 ASP A N 1
ATOM 751 C CA . ASP A 1 95 ? 4.297 -5.316 -21.522 1.00 92.00 95 ASP A CA 1
ATOM 752 C C . ASP A 1 95 ? 4.551 -3.937 -20.901 1.00 92.00 95 ASP A C 1
ATOM 754 O O . ASP A 1 95 ? 3.648 -3.323 -20.321 1.00 92.00 95 ASP A O 1
ATOM 758 N N . LEU A 1 96 ? 5.782 -3.436 -21.035 1.00 89.31 96 LEU A N 1
ATOM 759 C CA . LEU A 1 96 ? 6.138 -2.082 -20.619 1.00 89.31 96 LEU A CA 1
ATOM 760 C C . LEU A 1 96 ? 5.779 -1.096 -21.736 1.00 89.31 96 LEU A C 1
ATOM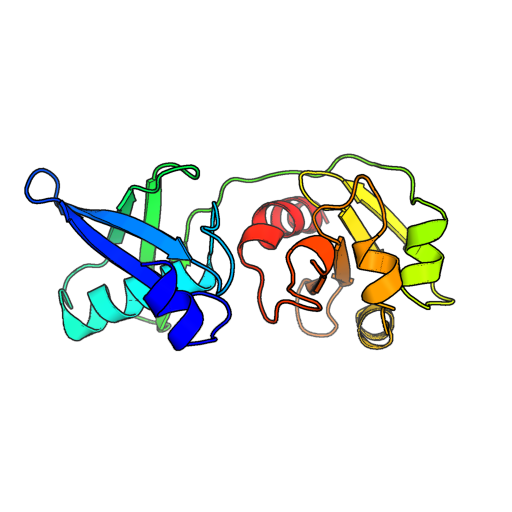 762 O O . LEU A 1 96 ? 6.339 -1.212 -22.824 1.00 89.31 96 LEU A O 1
ATOM 766 N N . PRO A 1 97 ? 4.902 -0.104 -21.502 1.00 87.31 97 PRO A N 1
ATOM 767 C CA . PRO A 1 97 ? 4.683 0.948 -22.486 1.00 87.31 97 PRO A CA 1
ATOM 768 C C . PRO A 1 97 ? 5.974 1.748 -22.707 1.00 87.31 97 PRO A C 1
ATOM 770 O O . PRO A 1 97 ? 6.569 2.207 -21.733 1.00 87.31 97 PRO A O 1
ATOM 773 N N . ASP A 1 98 ? 6.368 1.992 -23.960 1.00 83.75 98 ASP A N 1
ATOM 774 C CA . ASP A 1 98 ? 7.598 2.740 -24.294 1.00 83.75 98 ASP A CA 1
ATOM 775 C C . ASP A 1 98 ? 7.671 4.099 -23.577 1.00 83.75 98 ASP A C 1
ATOM 777 O O . ASP A 1 98 ? 8.702 4.488 -23.024 1.00 83.75 98 ASP A O 1
ATOM 781 N N . ALA A 1 99 ? 6.530 4.792 -23.510 1.00 85.19 99 ALA A N 1
ATOM 782 C CA . ALA A 1 99 ? 6.400 6.070 -22.820 1.00 85.19 99 ALA A CA 1
ATOM 783 C C . ALA A 1 99 ? 6.737 5.981 -21.321 1.00 85.19 99 ALA A C 1
ATOM 785 O O . ALA A 1 99 ? 7.194 6.965 -20.745 1.00 85.19 99 ALA A O 1
ATOM 786 N N . MET A 1 100 ? 6.535 4.822 -20.682 1.00 86.69 100 MET A N 1
ATOM 787 C CA . MET A 1 100 ? 6.793 4.629 -19.254 1.00 86.69 100 MET A CA 1
ATOM 788 C C . MET A 1 100 ? 8.285 4.543 -18.963 1.00 86.69 100 MET A C 1
ATOM 790 O O . MET A 1 100 ? 8.744 5.162 -18.007 1.00 86.69 100 MET A O 1
ATOM 794 N N . LEU A 1 101 ? 9.049 3.836 -19.799 1.00 83.69 101 LEU A N 1
ATOM 795 C CA . LEU A 1 101 ? 10.499 3.764 -19.631 1.00 83.69 101 LEU A CA 1
ATOM 796 C C . LEU A 1 101 ? 11.127 5.155 -19.775 1.00 83.69 101 LEU A C 1
ATOM 798 O O . LEU A 1 101 ? 11.923 5.563 -18.932 1.00 83.69 101 LEU A O 1
ATOM 802 N N . SER A 1 102 ? 10.700 5.917 -20.789 1.00 84.38 102 SER A N 1
ATOM 803 C CA . SER A 1 102 ? 11.132 7.310 -20.954 1.00 84.38 102 SER A CA 1
ATOM 804 C C . SER A 1 102 ? 10.718 8.191 -19.772 1.00 84.38 102 SER A C 1
ATOM 806 O O . SER A 1 102 ? 11.521 8.991 -19.306 1.00 84.38 102 SER A O 1
ATOM 808 N N . ALA A 1 103 ? 9.497 8.026 -19.251 1.00 87.06 103 ALA A N 1
ATOM 809 C CA . ALA A 1 103 ? 8.993 8.819 -18.130 1.00 87.06 103 ALA A CA 1
ATOM 810 C C . ALA A 1 103 ? 9.699 8.527 -16.799 1.00 87.06 103 ALA A C 1
ATOM 812 O O . ALA A 1 103 ? 9.744 9.392 -15.932 1.00 87.06 103 ALA A O 1
ATOM 813 N N . LEU A 1 104 ? 10.260 7.332 -16.616 1.00 86.31 104 LEU A N 1
ATOM 814 C CA . LEU A 1 104 ? 11.061 7.007 -15.433 1.00 86.31 104 LEU A CA 1
ATOM 815 C C . LEU A 1 104 ? 12.479 7.594 -15.500 1.00 86.31 104 LEU A C 1
ATOM 817 O O . LEU A 1 104 ? 13.212 7.493 -14.514 1.00 86.31 104 LEU A O 1
ATOM 821 N N . CYS A 1 1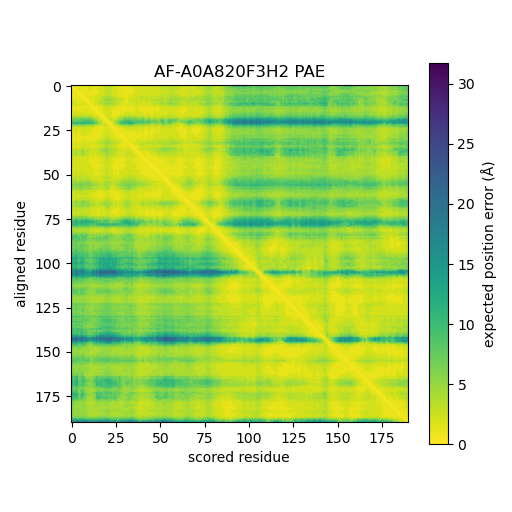05 ? 12.846 8.216 -16.631 1.00 75.50 105 CYS A N 1
ATOM 822 C CA . CYS A 1 105 ? 14.137 8.863 -16.877 1.00 75.50 105 CYS A CA 1
ATOM 823 C C . CYS A 1 105 ? 15.325 7.972 -16.487 1.00 75.50 105 CYS A C 1
ATOM 825 O O . CYS A 1 105 ? 16.293 8.441 -15.892 1.00 75.50 105 CYS A O 1
ATOM 827 N N . SER A 1 106 ? 15.227 6.674 -16.779 1.00 70.81 106 SER A N 1
ATOM 828 C CA . SER A 1 106 ? 16.224 5.689 -16.376 1.00 70.81 106 SER A CA 1
ATOM 829 C C . SER A 1 106 ? 16.835 5.000 -17.584 1.00 70.81 106 SER A C 1
ATOM 831 O O . SER A 1 106 ? 16.121 4.547 -18.476 1.00 70.81 106 SER A O 1
ATOM 833 N N . GLU A 1 107 ? 18.160 4.873 -17.575 1.00 75.81 107 GLU A N 1
ATOM 834 C CA . GLU A 1 107 ? 18.880 3.958 -18.469 1.00 75.81 107 GLU A CA 1
ATOM 835 C C . GLU A 1 107 ? 18.764 2.497 -17.999 1.00 75.81 107 GLU A C 1
ATOM 837 O O . GLU A 1 107 ? 19.110 1.571 -18.730 1.00 75.81 107 GLU A O 1
ATOM 842 N N . ILE A 1 108 ? 18.258 2.282 -16.779 1.00 81.44 108 ILE A N 1
ATOM 843 C CA . ILE A 1 108 ? 18.085 0.968 -16.172 1.00 81.44 108 ILE A CA 1
ATOM 844 C C . ILE A 1 108 ? 16.677 0.474 -16.506 1.00 81.44 108 ILE A C 1
ATOM 846 O O . ILE A 1 108 ? 15.673 0.999 -16.019 1.00 81.44 108 ILE A O 1
ATOM 850 N N . ALA A 1 109 ? 16.601 -0.557 -17.343 1.00 88.00 109 ALA A N 1
ATOM 851 C CA . ALA A 1 109 ? 15.344 -1.231 -17.633 1.00 88.00 109 ALA A CA 1
ATOM 852 C C . ALA A 1 109 ? 14.931 -2.140 -16.457 1.00 88.00 109 ALA A C 1
ATOM 854 O O . ALA A 1 109 ? 15.794 -2.766 -15.834 1.00 88.00 109 ALA A O 1
ATOM 855 N N . PRO A 1 110 ? 13.625 -2.263 -16.158 1.00 94.94 110 PRO A N 1
ATOM 856 C CA . PRO A 1 110 ? 13.159 -3.255 -15.200 1.00 94.94 110 PRO A CA 1
ATOM 857 C C . PRO A 1 110 ? 13.434 -4.676 -15.718 1.00 94.94 110 PRO A C 1
ATOM 859 O O . PRO A 1 110 ? 13.242 -4.974 -16.897 1.00 94.94 110 PRO A O 1
ATOM 862 N N . ILE A 1 111 ? 13.830 -5.573 -14.817 1.00 95.88 111 ILE A N 1
ATOM 863 C CA . ILE A 1 111 ? 14.037 -7.004 -15.089 1.00 95.88 111 ILE A CA 1
ATOM 864 C C . ILE A 1 111 ? 12.723 -7.801 -15.082 1.00 95.88 111 ILE A C 1
ATOM 866 O O . ILE A 1 111 ? 12.689 -8.964 -15.482 1.00 95.88 111 ILE A O 1
ATOM 870 N N . GLY A 1 112 ? 11.631 -7.188 -14.621 1.00 96.50 112 GLY A N 1
ATOM 871 C CA . GLY A 1 112 ? 10.296 -7.771 -14.632 1.00 96.50 112 GLY A CA 1
ATOM 872 C C . GLY A 1 112 ? 9.213 -6.702 -14.689 1.00 96.50 112 GLY A C 1
ATOM 873 O O . GLY A 1 112 ? 9.329 -5.657 -14.051 1.00 96.50 112 GLY A O 1
ATOM 874 N N . VAL A 1 113 ? 8.157 -6.974 -15.454 1.00 96.94 113 VAL A N 1
ATOM 875 C CA . VAL A 1 113 ? 7.041 -6.050 -15.673 1.00 96.94 113 VAL A CA 1
ATOM 876 C C . VAL A 1 113 ? 5.737 -6.800 -15.467 1.00 96.94 113 VAL A C 1
ATOM 878 O O . VAL A 1 113 ? 5.473 -7.822 -16.107 1.00 96.94 113 VAL A O 1
ATOM 881 N N . TYR A 1 114 ? 4.938 -6.293 -14.538 1.00 96.81 114 TYR A N 1
ATOM 882 C CA . TYR A 1 114 ? 3.674 -6.888 -14.140 1.00 96.81 114 TYR A CA 1
ATOM 883 C C . TYR A 1 114 ? 2.606 -5.808 -13.983 1.00 96.81 114 TYR A C 1
ATOM 885 O O . TYR A 1 114 ? 2.909 -4.619 -13.849 1.00 96.81 114 TYR A O 1
ATOM 893 N N . LYS A 1 115 ? 1.338 -6.212 -13.990 1.00 95.25 115 LYS A N 1
ATOM 894 C CA . LYS A 1 115 ? 0.202 -5.309 -13.828 1.00 95.25 115 LYS A CA 1
ATOM 895 C C . LYS A 1 115 ? -0.920 -5.963 -13.028 1.00 95.25 115 LYS A C 1
ATOM 897 O O . LYS A 1 115 ? -1.316 -7.091 -13.298 1.00 95.25 115 LYS A O 1
ATOM 902 N N . ALA A 1 116 ? -1.449 -5.210 -12.067 1.00 93.50 116 ALA A N 1
ATOM 903 C CA . ALA A 1 116 ? -2.725 -5.479 -11.405 1.00 93.50 116 ALA A CA 1
ATOM 904 C C . ALA A 1 116 ? -3.609 -4.224 -11.537 1.00 93.50 116 ALA A C 1
ATOM 906 O O . ALA A 1 116 ? -3.924 -3.802 -12.649 1.00 93.50 116 ALA A O 1
ATOM 907 N N . ARG A 1 117 ? -3.956 -3.568 -10.417 1.00 89.62 117 ARG A N 1
ATOM 908 C CA . ARG A 1 117 ? -4.480 -2.186 -10.449 1.00 89.62 117 ARG A CA 1
ATOM 909 C C . ARG A 1 117 ? -3.405 -1.209 -10.939 1.00 89.62 117 ARG A C 1
ATOM 911 O O . ARG A 1 117 ? -3.681 -0.358 -11.779 1.00 89.62 117 ARG A O 1
ATOM 918 N N . ASP A 1 118 ? -2.200 -1.367 -10.401 1.00 92.56 118 ASP A N 1
ATOM 919 C CA . ASP A 1 118 ? -1.035 -0.523 -10.657 1.00 92.56 118 ASP A CA 1
ATOM 920 C C . ASP A 1 118 ? -0.007 -1.342 -11.451 1.00 92.56 118 ASP A C 1
ATOM 922 O O . ASP A 1 118 ? -0.006 -2.578 -11.373 1.00 92.56 118 ASP A O 1
ATOM 926 N N . TYR A 1 119 ? 0.859 -0.677 -12.217 1.00 95.31 119 TYR A N 1
ATOM 927 C CA . TYR A 1 119 ? 2.023 -1.358 -12.790 1.00 95.31 119 TYR A CA 1
ATOM 928 C C . TYR A 1 119 ? 3.017 -1.694 -11.682 1.00 95.31 119 TYR A C 1
ATOM 930 O O . TYR A 1 119 ? 3.206 -0.902 -10.764 1.00 95.31 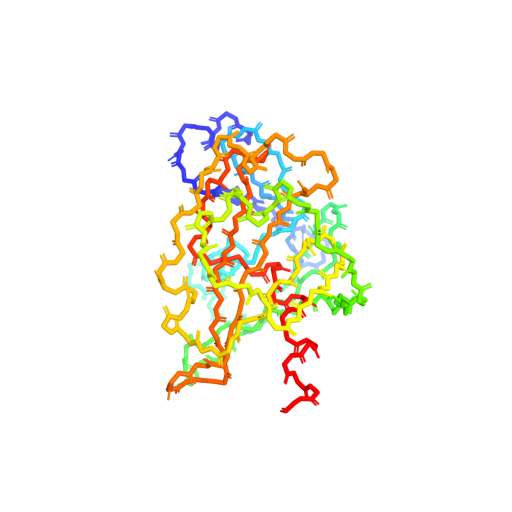119 TYR A O 1
ATOM 938 N N . LEU A 1 120 ? 3.663 -2.850 -11.786 1.00 97.19 120 LEU A N 1
ATOM 939 C CA . LEU A 1 120 ? 4.740 -3.288 -10.911 1.00 97.19 120 LEU A CA 1
ATOM 940 C C . LEU A 1 120 ? 5.986 -3.534 -11.759 1.00 97.19 120 LEU A C 1
ATOM 942 O O . LEU A 1 120 ? 6.025 -4.459 -12.571 1.00 97.19 120 LEU A O 1
ATOM 946 N N . LEU A 1 121 ? 6.997 -2.698 -11.555 1.00 96.81 121 LEU A N 1
ATOM 947 C CA . LEU A 1 121 ? 8.283 -2.776 -12.230 1.00 96.81 121 LEU A CA 1
ATOM 948 C C . LEU A 1 121 ? 9.334 -3.264 -11.242 1.00 96.81 121 LEU A C 1
ATOM 950 O O . LEU A 1 121 ? 9.553 -2.661 -10.191 1.00 96.81 121 LEU A O 1
ATOM 954 N N . VAL A 1 122 ? 9.978 -4.369 -11.586 1.00 98.00 122 VAL A N 1
ATOM 955 C CA . VAL A 1 122 ? 10.946 -5.041 -10.725 1.00 98.00 122 VAL A CA 1
ATOM 956 C C . VAL A 1 122 ? 12.336 -4.745 -11.253 1.00 98.00 122 VAL A C 1
ATOM 958 O O . VAL A 1 122 ? 12.604 -4.951 -12.434 1.00 98.00 122 VAL A O 1
ATOM 961 N N . TYR A 1 123 ? 13.210 -4.268 -10.379 1.00 97.12 123 TYR A N 1
ATOM 962 C CA . TYR A 1 123 ? 14.597 -3.929 -10.665 1.00 97.12 123 TYR A CA 1
ATOM 963 C C . TYR A 1 123 ? 15.540 -4.897 -9.956 1.00 97.12 123 TYR A C 1
ATOM 965 O O . TYR A 1 123 ? 15.153 -5.603 -9.026 1.00 97.12 123 TYR A O 1
ATOM 973 N N . GLU A 1 124 ? 16.787 -4.926 -10.417 1.00 96.56 124 GLU A N 1
ATOM 974 C CA . GLU A 1 124 ? 17.806 -5.848 -9.916 1.00 96.56 124 GLU A CA 1
ATOM 975 C C . GLU A 1 124 ? 18.178 -5.591 -8.450 1.00 96.56 124 GLU A C 1
ATOM 977 O O . GLU A 1 124 ? 18.403 -6.539 -7.705 1.00 96.56 124 GLU A O 1
ATOM 982 N N .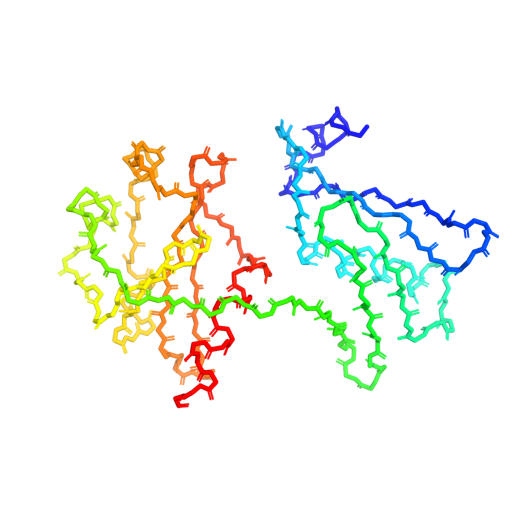 ASN A 1 125 ? 18.238 -4.325 -8.025 1.00 96.69 125 ASN A N 1
ATOM 983 C CA . ASN A 1 125 ? 18.704 -3.951 -6.690 1.00 96.69 125 ASN A CA 1
ATOM 984 C C . ASN A 1 125 ? 18.125 -2.612 -6.209 1.00 96.69 125 ASN A C 1
ATOM 986 O O . ASN A 1 125 ? 17.646 -1.787 -6.994 1.00 96.69 125 ASN A O 1
ATOM 990 N N . GLU A 1 126 ? 18.210 -2.391 -4.898 1.00 97.56 126 GLU A N 1
ATOM 991 C CA . GLU A 1 126 ? 17.752 -1.182 -4.213 1.00 97.56 126 GLU A CA 1
ATOM 992 C C . GLU A 1 126 ? 18.386 0.107 -4.773 1.00 97.56 126 GLU A C 1
ATOM 994 O O . GLU A 1 126 ? 17.704 1.125 -4.931 1.00 97.56 126 GLU A O 1
ATOM 999 N N . ALA A 1 127 ? 19.669 0.073 -5.151 1.00 95.56 127 ALA A N 1
ATOM 1000 C CA . ALA A 1 127 ? 20.354 1.225 -5.742 1.00 95.56 127 ALA A CA 1
ATOM 1001 C C . ALA A 1 127 ? 19.705 1.686 -7.060 1.00 95.56 127 ALA A C 1
ATOM 1003 O O . ALA A 1 127 ? 19.590 2.890 -7.297 1.00 95.56 127 ALA A O 1
ATOM 1004 N N . SER A 1 128 ? 19.224 0.746 -7.879 1.00 94.31 128 SER A N 1
ATOM 1005 C CA . SER A 1 128 ? 18.565 1.040 -9.156 1.00 94.31 128 SER A CA 1
ATOM 1006 C C . SER A 1 128 ? 17.296 1.863 -8.956 1.00 94.31 128 SER A C 1
ATOM 1008 O O . SER A 1 128 ? 17.103 2.874 -9.628 1.00 94.31 128 SER A O 1
ATOM 1010 N N . ILE A 1 129 ? 16.449 1.486 -7.989 1.00 95.12 129 ILE A N 1
ATOM 1011 C CA . ILE A 1 129 ? 15.199 2.216 -7.735 1.00 95.12 129 ILE A CA 1
ATOM 1012 C C . ILE A 1 129 ? 15.424 3.539 -6.994 1.00 95.12 129 ILE A C 1
ATOM 1014 O O . ILE A 1 129 ? 14.638 4.472 -7.171 1.00 95.12 129 ILE A O 1
ATOM 1018 N N . LYS A 1 130 ? 16.502 3.662 -6.204 1.00 94.31 130 LYS A N 1
ATOM 1019 C CA . LYS A 1 130 ? 16.901 4.924 -5.552 1.00 94.31 130 LYS A CA 1
ATOM 1020 C C . LYS A 1 130 ? 17.331 5.991 -6.560 1.00 94.31 130 LYS A C 1
ATOM 1022 O O . LYS A 1 130 ? 17.074 7.168 -6.333 1.00 94.31 130 LYS A O 1
ATOM 1027 N N . GLN A 1 131 ? 17.963 5.591 -7.662 1.00 92.50 131 GLN A N 1
ATOM 1028 C CA . GLN A 1 131 ? 18.445 6.511 -8.699 1.00 92.50 131 GLN A CA 1
ATOM 1029 C C . GLN A 1 131 ? 17.349 6.981 -9.665 1.00 92.50 131 GLN A C 1
ATOM 1031 O O . GLN A 1 131 ? 17.576 7.924 -10.421 1.00 92.50 131 GLN A O 1
ATOM 1036 N N . LEU A 1 132 ? 16.163 6.357 -9.652 1.00 92.06 132 LEU A N 1
ATOM 1037 C CA . LEU A 1 132 ? 15.060 6.775 -10.517 1.00 92.06 132 LEU A CA 1
ATOM 1038 C C . LEU A 1 132 ? 14.643 8.213 -10.200 1.00 92.06 132 LEU A C 1
ATOM 1040 O O . LEU A 1 132 ? 14.361 8.557 -9.048 1.00 92.06 132 LEU A O 1
ATOM 1044 N N . SER A 1 133 ? 14.526 9.024 -11.247 1.00 91.81 133 SER A N 1
ATOM 1045 C CA . SER A 1 133 ? 14.096 10.419 -11.170 1.00 91.81 133 SER A CA 1
ATOM 1046 C C . SER A 1 133 ? 12.935 10.649 -12.143 1.00 91.81 133 SER A C 1
ATOM 1048 O O . SER A 1 133 ? 13.145 11.265 -13.191 1.00 91.81 133 SER A O 1
ATOM 1050 N N . PRO A 1 134 ? 11.725 10.135 -11.844 1.00 92.50 134 PRO A N 1
ATOM 1051 C CA . PRO A 1 134 ? 10.626 10.147 -12.799 1.00 92.50 134 PRO A CA 1
ATOM 1052 C C . PRO A 1 134 ? 10.226 11.566 -13.215 1.00 92.50 134 PRO A C 1
ATOM 1054 O O . PRO A 1 134 ? 10.055 12.453 -12.378 1.00 92.50 134 PRO A O 1
ATOM 1057 N N . ASP A 1 135 ? 9.999 11.767 -14.510 1.00 92.94 135 ASP A N 1
ATOM 1058 C CA . ASP A 1 135 ? 9.278 12.930 -15.010 1.00 92.94 135 ASP A CA 1
ATOM 1059 C C . ASP A 1 135 ? 7.779 12.727 -14.749 1.00 92.94 135 ASP A C 1
ATOM 1061 O O . ASP A 1 135 ? 7.049 12.102 -15.524 1.00 92.94 135 ASP A O 1
ATOM 1065 N N . PHE A 1 136 ? 7.307 13.275 -13.629 1.00 91.38 136 PHE A N 1
ATOM 1066 C CA . PHE A 1 136 ? 5.909 13.175 -13.215 1.00 91.38 136 PHE A CA 1
ATOM 1067 C C . PHE A 1 136 ? 4.929 13.824 -14.205 1.00 91.38 136 PHE A C 1
ATOM 1069 O O . PHE A 1 136 ? 3.775 13.399 -14.278 1.00 91.38 136 PHE A O 1
ATOM 1076 N N . MET A 1 137 ? 5.370 14.813 -14.994 1.00 89.31 137 MET A N 1
ATOM 1077 C CA . MET A 1 137 ? 4.530 15.454 -16.011 1.00 89.31 137 MET A CA 1
ATOM 1078 C C . MET A 1 137 ? 4.288 14.532 -17.201 1.00 89.31 137 MET A C 1
ATOM 1080 O O . MET A 1 137 ? 3.198 14.556 -17.777 1.00 89.31 137 MET A O 1
ATOM 1084 N N . VAL A 1 138 ? 5.289 13.739 -17.586 1.00 90.19 138 VAL A N 1
ATOM 1085 C CA . VAL A 1 138 ? 5.146 12.722 -18.635 1.00 90.19 138 VAL A CA 1
ATOM 1086 C C . VAL A 1 138 ? 4.405 11.510 -18.082 1.00 90.19 138 VAL A C 1
ATOM 1088 O O . VAL A 1 138 ? 3.422 11.080 -18.681 1.00 90.19 138 VAL A O 1
ATOM 1091 N N . LEU A 1 139 ? 4.810 11.011 -16.910 1.00 89.81 139 LEU A N 1
ATOM 1092 C CA . LEU A 1 139 ? 4.221 9.830 -16.278 1.00 89.81 139 LEU A CA 1
ATOM 1093 C C . LEU A 1 139 ? 2.717 10.005 -16.017 1.00 89.81 139 LEU A C 1
ATOM 1095 O O . LEU A 1 139 ? 1.939 9.084 -16.252 1.00 89.81 139 LEU A O 1
ATOM 1099 N N . GLY A 1 140 ? 2.287 11.203 -15.608 1.00 87.31 140 GLY A N 1
ATOM 1100 C CA . GLY A 1 140 ? 0.875 11.525 -15.376 1.00 87.31 140 GLY A CA 1
ATOM 1101 C C . GLY A 1 140 ? 0.003 11.589 -16.636 1.00 87.31 140 GLY A C 1
ATOM 1102 O O . GLY A 1 140 ? -1.218 11.631 -16.509 1.00 87.31 140 GLY A O 1
ATOM 1103 N N . LYS A 1 141 ? 0.599 11.593 -17.837 1.00 87.81 141 LYS A N 1
ATOM 1104 C CA . LYS A 1 141 ? -0.111 11.613 -19.130 1.00 87.81 141 LYS A CA 1
ATOM 1105 C C . LYS A 1 141 ? -0.194 10.243 -19.802 1.00 87.81 141 LYS A C 1
ATOM 1107 O O . LYS A 1 141 ? -0.760 10.145 -20.887 1.00 87.81 141 LYS A O 1
ATOM 1112 N N . ILE A 1 142 ? 0.404 9.206 -19.215 1.00 84.62 142 ILE A N 1
ATOM 1113 C CA . ILE A 1 142 ? 0.380 7.868 -19.803 1.00 84.62 142 ILE A CA 1
ATOM 1114 C C . ILE A 1 142 ? -0.991 7.244 -19.546 1.00 84.62 142 ILE A C 1
ATOM 1116 O O . ILE A 1 142 ? -1.297 6.794 -18.439 1.00 84.62 142 ILE A O 1
ATOM 1120 N N . ASP A 1 143 ? -1.809 7.198 -20.595 1.00 71.31 143 ASP A N 1
ATOM 1121 C CA . ASP A 1 143 ? -3.083 6.489 -20.579 1.00 71.31 143 ASP A CA 1
ATOM 1122 C C . ASP A 1 143 ? -2.864 5.010 -20.200 1.00 71.31 143 ASP A C 1
ATOM 1124 O O . ASP A 1 143 ? -1.885 4.381 -20.602 1.00 71.31 143 ASP A O 1
ATOM 1128 N N . ALA A 1 144 ? -3.788 4.444 -19.418 1.00 66.81 144 ALA A N 1
ATOM 1129 C CA . ALA A 1 144 ? -3.742 3.085 -18.850 1.00 66.81 144 ALA A CA 1
ATOM 1130 C C . ALA A 1 144 ? -2.876 2.863 -17.589 1.00 66.81 144 ALA A C 1
ATOM 1132 O O . ALA A 1 144 ? -2.750 1.706 -17.157 1.00 66.81 144 ALA A O 1
ATOM 1133 N N . VAL A 1 145 ? -2.342 3.925 -16.969 1.00 70.88 145 VAL A N 1
ATOM 1134 C CA . VAL A 1 145 ? -1.576 3.870 -15.710 1.00 70.88 145 VAL A CA 1
ATOM 1135 C C . VAL A 1 145 ? -2.288 4.671 -14.614 1.00 70.88 145 VAL A C 1
ATOM 1137 O O . VAL A 1 145 ? -2.293 5.900 -14.633 1.00 70.88 145 VAL A O 1
ATOM 1140 N N . PHE A 1 146 ? -2.882 3.984 -13.632 1.00 81.06 146 PHE A N 1
ATOM 1141 C CA . PHE A 1 146 ? -3.337 4.660 -12.409 1.00 81.06 146 PHE A CA 1
ATOM 1142 C C . PHE A 1 146 ? -2.135 5.051 -11.538 1.00 81.06 146 PHE A C 1
ATOM 1144 O O . PHE A 1 146 ? -2.001 6.201 -11.136 1.00 81.06 146 PHE A O 1
ATOM 1151 N N . ALA A 1 147 ? -1.237 4.094 -11.300 1.00 91.12 147 ALA A N 1
ATOM 1152 C CA . ALA A 1 147 ? 0.008 4.292 -10.574 1.00 91.12 147 ALA A CA 1
ATOM 1153 C C . ALA A 1 147 ? 1.086 3.302 -11.043 1.00 91.12 147 ALA A C 1
ATOM 1155 O O . ALA A 1 147 ? 0.784 2.291 -11.693 1.00 91.12 147 ALA A O 1
ATOM 1156 N N . VAL A 1 148 ? 2.337 3.590 -10.687 1.00 94.88 148 VAL A N 1
ATOM 1157 C CA . VAL A 1 148 ? 3.506 2.737 -10.920 1.00 94.88 148 VAL A CA 1
ATOM 1158 C C . VAL A 1 148 ? 4.183 2.435 -9.590 1.00 94.88 148 VAL A C 1
ATOM 1160 O O . VAL A 1 148 ? 4.575 3.339 -8.856 1.00 94.88 148 VAL A O 1
ATOM 1163 N N . ILE A 1 149 ? 4.335 1.149 -9.305 1.00 97.00 149 ILE A N 1
ATOM 1164 C CA . ILE A 1 149 ? 5.148 0.605 -8.227 1.00 97.00 149 ILE A CA 1
ATOM 1165 C C . ILE A 1 149 ? 6.496 0.228 -8.836 1.00 97.00 149 ILE A C 1
ATOM 1167 O O . ILE A 1 149 ? 6.543 -0.526 -9.808 1.00 97.00 149 ILE A O 1
ATOM 1171 N N . VAL A 1 150 ? 7.590 0.706 -8.252 1.00 97.12 150 VAL A N 1
ATOM 1172 C CA . VAL A 1 150 ? 8.938 0.199 -8.545 1.00 97.12 150 VAL A CA 1
ATOM 1173 C C . VAL A 1 150 ? 9.459 -0.527 -7.316 1.00 97.12 150 VAL A C 1
ATOM 1175 O O . VAL A 1 150 ? 9.268 -0.053 -6.198 1.00 97.12 150 VAL A O 1
ATOM 1178 N N . THR A 1 151 ? 10.072 -1.692 -7.497 1.00 98.50 151 THR A N 1
ATOM 1179 C CA . THR A 1 151 ? 10.536 -2.530 -6.386 1.00 98.50 151 THR A CA 1
ATOM 1180 C C . THR A 1 151 ? 11.815 -3.275 -6.736 1.00 98.50 151 THR A C 1
ATOM 1182 O O . THR A 1 151 ? 12.109 -3.487 -7.910 1.00 98.50 151 THR A O 1
ATOM 1185 N N . ALA A 1 152 ? 12.569 -3.668 -5.717 1.00 98.31 152 ALA A N 1
ATOM 1186 C CA . ALA A 1 152 ? 13.773 -4.481 -5.828 1.00 98.31 152 ALA A CA 1
ATOM 1187 C C . ALA A 1 152 ? 14.005 -5.242 -4.508 1.00 98.31 152 ALA A C 1
ATOM 1189 O O . ALA A 1 152 ? 13.395 -4.865 -3.498 1.00 98.31 152 ALA A O 1
ATOM 1190 N N . PRO A 1 153 ? 14.884 -6.264 -4.483 1.00 98.38 153 PRO A N 1
ATOM 1191 C CA . PRO A 1 153 ? 15.390 -6.811 -3.228 1.00 98.38 153 PRO A CA 1
ATOM 1192 C C . PRO A 1 153 ? 16.041 -5.692 -2.408 1.00 98.38 153 PRO A C 1
ATOM 1194 O O . PRO A 1 153 ? 16.712 -4.824 -2.979 1.00 98.38 153 PRO A O 1
ATOM 1197 N N . GLY A 1 154 ? 15.799 -5.689 -1.098 1.00 97.75 154 GLY A N 1
ATOM 1198 C CA . GLY A 1 154 ? 16.429 -4.738 -0.189 1.00 97.75 154 GLY A CA 1
ATOM 1199 C C . GLY A 1 154 ? 17.811 -5.214 0.241 1.00 97.75 154 GLY A C 1
ATOM 1200 O O . GLY A 1 154 ? 18.081 -6.414 0.274 1.00 97.75 154 GLY A O 1
ATOM 1201 N N . ASP A 1 155 ? 18.683 -4.275 0.597 1.00 97.31 155 ASP A N 1
ATOM 1202 C CA . ASP A 1 155 ? 20.024 -4.619 1.088 1.00 97.31 155 ASP A CA 1
ATOM 1203 C C . ASP A 1 155 ? 19.976 -5.187 2.526 1.00 97.31 155 ASP A C 1
ATOM 1205 O O . ASP A 1 155 ? 20.761 -6.063 2.890 1.00 97.31 155 ASP A O 1
ATOM 1209 N N . GLU A 1 156 ? 19.031 -4.705 3.343 1.00 97.75 156 GLU A N 1
ATOM 1210 C CA . GLU A 1 156 ? 18.859 -5.076 4.763 1.00 97.75 156 GLU A CA 1
ATOM 1211 C C . GLU A 1 156 ? 17.454 -5.618 5.093 1.00 97.75 156 GLU A C 1
ATOM 1213 O O . GLU A 1 156 ? 17.171 -5.992 6.232 1.00 97.75 156 GLU A O 1
ATOM 1218 N N . VAL A 1 157 ? 16.560 -5.643 4.104 1.00 97.88 157 VAL A N 1
ATOM 1219 C CA . VAL A 1 157 ? 15.152 -6.051 4.221 1.00 97.88 157 VAL A CA 1
ATOM 1220 C C . VAL A 1 157 ? 14.771 -6.925 3.030 1.00 97.88 157 VAL A C 1
ATOM 1222 O O . VAL A 1 157 ? 15.434 -6.871 1.999 1.00 97.88 157 VAL A O 1
ATOM 1225 N N . ASP A 1 158 ? 13.684 -7.692 3.134 1.00 97.81 158 ASP A N 1
ATOM 1226 C CA . ASP A 1 158 ? 13.276 -8.623 2.070 1.00 97.81 158 ASP A CA 1
ATOM 1227 C C . ASP A 1 158 ? 13.076 -7.918 0.715 1.00 97.81 158 ASP A C 1
ATOM 1229 O O . ASP A 1 158 ? 13.513 -8.403 -0.329 1.00 97.81 158 ASP A O 1
ATOM 1233 N N . PHE A 1 159 ? 12.445 -6.740 0.723 1.00 98.38 159 PHE A N 1
ATOM 1234 C CA . PHE A 1 159 ? 12.286 -5.907 -0.466 1.00 98.38 159 PHE A CA 1
ATOM 1235 C C . PHE A 1 159 ? 12.072 -4.433 -0.117 1.00 98.38 159 PHE A C 1
ATOM 1237 O O . PHE A 1 159 ? 11.640 -4.074 0.978 1.00 98.38 159 PHE A O 1
ATOM 1244 N N . VAL A 1 160 ? 12.312 -3.576 -1.105 1.00 98.38 160 VAL A N 1
ATOM 1245 C CA . VAL A 1 160 ? 12.064 -2.130 -1.056 1.00 98.38 160 VAL A CA 1
ATOM 1246 C C . VAL A 1 160 ? 11.122 -1.705 -2.177 1.00 98.38 160 VAL A C 1
ATOM 1248 O O . VAL A 1 160 ? 10.992 -2.393 -3.193 1.00 98.38 160 VAL A O 1
ATOM 1251 N N . SER A 1 161 ? 10.445 -0.566 -2.019 1.00 98.06 161 SER A N 1
ATOM 1252 C CA . SER A 1 161 ? 9.558 -0.041 -3.061 1.00 98.06 161 SER A CA 1
ATOM 1253 C C . SER A 1 161 ? 9.446 1.482 -3.057 1.00 98.06 161 SER A C 1
ATOM 1255 O O . SER A 1 161 ? 9.689 2.120 -2.035 1.00 98.06 161 SER A O 1
ATOM 1257 N N . ARG A 1 162 ? 9.040 2.047 -4.199 1.00 97.19 162 ARG A N 1
ATOM 1258 C CA . ARG A 1 162 ? 8.530 3.422 -4.339 1.00 97.19 162 ARG A CA 1
ATOM 1259 C C . ARG A 1 162 ? 7.216 3.394 -5.121 1.00 97.19 162 ARG A C 1
ATOM 1261 O O . ARG A 1 162 ? 6.980 2.466 -5.900 1.00 97.19 162 ARG A O 1
ATOM 1268 N N . PHE A 1 163 ? 6.368 4.399 -4.915 1.00 95.31 163 PHE A N 1
ATOM 1269 C CA . PHE A 1 163 ? 5.028 4.465 -5.502 1.00 95.31 163 PHE A CA 1
ATOM 1270 C C . PHE A 1 163 ? 4.765 5.825 -6.149 1.00 95.31 163 PHE A C 1
ATOM 1272 O O . PHE A 1 163 ? 4.809 6.851 -5.474 1.00 95.31 163 PHE A O 1
ATOM 1279 N N . PHE A 1 164 ? 4.432 5.830 -7.440 1.00 93.69 164 PHE A N 1
ATOM 1280 C CA . PHE A 1 164 ? 4.182 7.043 -8.221 1.00 93.69 164 PHE A CA 1
ATOM 1281 C C . PHE A 1 164 ? 2.744 7.061 -8.746 1.00 93.69 164 PHE A C 1
ATOM 1283 O O . PHE A 1 164 ? 2.353 6.159 -9.487 1.00 93.69 164 PHE A O 1
ATOM 1290 N N . ALA A 1 165 ? 1.965 8.095 -8.421 1.00 90.19 165 ALA A N 1
ATOM 1291 C CA . ALA A 1 165 ? 0.590 8.267 -8.910 1.00 90.19 165 ALA A CA 1
ATOM 1292 C C . ALA A 1 165 ? 0.308 9.709 -9.387 1.00 90.19 165 ALA A C 1
ATOM 1294 O O . ALA A 1 165 ? -0.645 10.353 -8.932 1.00 90.19 165 ALA A O 1
ATOM 1295 N N . PRO A 1 166 ? 1.123 10.261 -10.309 1.00 88.44 166 PRO A N 1
ATOM 1296 C CA . PRO A 1 166 ? 1.016 11.663 -10.710 1.00 88.44 166 PRO A CA 1
ATOM 1297 C C . PRO A 1 166 ? -0.327 12.009 -11.367 1.00 88.44 166 PRO A C 1
ATOM 1299 O O . PRO A 1 166 ? -0.816 13.122 -11.187 1.00 88.44 166 PRO A O 1
ATOM 1302 N N . SER A 1 167 ? -0.973 11.062 -12.060 1.00 83.44 167 SER A N 1
ATOM 1303 C CA . SER A 1 167 ? -2.323 11.244 -12.621 1.00 83.44 167 SER A CA 1
ATOM 1304 C C . SER A 1 167 ? -3.408 11.414 -11.545 1.00 83.44 167 SER A C 1
ATOM 1306 O O . SER A 1 167 ? -4.447 12.016 -11.810 1.00 83.44 167 SER A O 1
ATOM 1308 N N . ALA A 1 168 ? -3.152 10.953 -10.316 1.00 77.69 168 ALA A N 1
ATOM 1309 C CA . ALA A 1 168 ? -3.998 11.170 -9.142 1.00 77.69 168 ALA A CA 1
ATOM 1310 C C . ALA A 1 168 ? -3.587 12.414 -8.324 1.00 77.69 168 ALA A C 1
ATOM 1312 O O . ALA A 1 168 ? -4.151 12.670 -7.260 1.00 77.69 168 ALA A O 1
ATOM 1313 N N . GLY A 1 169 ? -2.615 13.197 -8.808 1.00 77.50 169 GLY A N 1
ATOM 1314 C CA . GLY A 1 169 ? -2.097 14.387 -8.129 1.00 77.50 169 GLY A CA 1
ATOM 1315 C C . GLY A 1 169 ? -1.069 14.096 -7.034 1.00 77.50 169 GLY A C 1
ATOM 1316 O O . GLY A 1 169 ? -0.716 15.009 -6.292 1.00 77.50 169 GLY A O 1
ATOM 1317 N N . VAL A 1 170 ? -0.575 12.856 -6.939 1.00 82.56 170 VAL A N 1
ATOM 1318 C CA . VAL A 1 170 ? 0.454 12.441 -5.975 1.00 82.56 170 VAL A CA 1
ATOM 1319 C C . VAL A 1 170 ? 1.709 12.033 -6.747 1.00 82.56 170 VAL A C 1
ATOM 1321 O O . VAL A 1 170 ? 1.777 10.904 -7.235 1.00 82.56 170 VAL A O 1
ATOM 1324 N N . PRO A 1 171 ? 2.703 12.929 -6.907 1.00 88.75 171 PRO A N 1
ATOM 1325 C CA . PRO A 1 171 ? 3.924 12.611 -7.646 1.00 88.75 171 PRO A CA 1
ATOM 1326 C C . PRO A 1 171 ? 4.602 11.340 -7.119 1.00 88.75 171 PRO A C 1
ATOM 1328 O O . PRO A 1 171 ? 4.823 10.396 -7.875 1.00 88.75 171 PRO A O 1
ATOM 1331 N N . GLU A 1 172 ? 4.822 11.285 -5.806 1.00 92.19 172 GLU A N 1
ATOM 1332 C CA . GLU A 1 172 ? 5.343 10.123 -5.093 1.00 92.19 172 GLU A CA 1
ATOM 1333 C C . GLU A 1 172 ? 4.668 10.020 -3.718 1.00 92.19 172 GLU A C 1
ATOM 1335 O O . GLU A 1 172 ? 4.602 11.006 -2.982 1.00 92.19 172 GLU A O 1
ATOM 1340 N N . ASP A 1 173 ? 4.133 8.841 -3.397 1.00 87.69 173 ASP A N 1
ATOM 1341 C CA . ASP A 1 173 ? 3.549 8.541 -2.085 1.00 87.69 173 ASP A CA 1
ATOM 1342 C C . ASP A 1 173 ? 4.647 7.978 -1.165 1.00 87.69 173 ASP A C 1
ATOM 1344 O O . ASP A 1 173 ? 5.246 6.955 -1.517 1.00 87.69 173 ASP A O 1
ATOM 1348 N N . PRO A 1 174 ? 4.915 8.590 0.007 1.00 86.69 174 PRO A N 1
ATOM 1349 C CA . PRO A 1 174 ? 5.926 8.100 0.938 1.00 86.69 174 PRO A CA 1
ATOM 1350 C C . PRO A 1 174 ? 5.714 6.648 1.377 1.00 86.69 174 PRO A C 1
ATOM 1352 O O . PRO A 1 174 ? 6.694 5.922 1.533 1.00 86.69 174 PRO A O 1
ATOM 1355 N N . VAL A 1 175 ? 4.461 6.225 1.610 1.00 88.06 175 VAL A N 1
ATOM 1356 C CA . VAL A 1 175 ? 4.131 4.860 2.056 1.00 88.06 175 VAL A CA 1
ATOM 1357 C C . VAL A 1 175 ? 2.730 4.456 1.580 1.00 88.06 175 VAL A C 1
ATOM 1359 O O . VAL A 1 175 ? 1.737 4.561 2.307 1.00 88.06 175 VAL A O 1
ATOM 1362 N N . CYS A 1 176 ? 2.652 3.868 0.385 1.00 89.62 176 CYS A N 1
ATOM 1363 C CA . CYS A 1 176 ? 1.382 3.372 -0.140 1.00 89.62 176 CYS A CA 1
ATOM 1364 C C . CYS A 1 176 ? 1.050 1.964 0.385 1.00 89.62 176 CYS A C 1
ATOM 1366 O O . CYS A 1 176 ? 1.422 0.942 -0.200 1.00 89.62 176 CYS A O 1
ATOM 1368 N N . GLY A 1 177 ? 0.271 1.876 1.467 1.00 88.19 177 GLY A N 1
ATOM 1369 C CA . GLY A 1 177 ? -0.167 0.578 2.006 1.00 88.19 177 GLY A CA 1
ATOM 1370 C C . GLY A 1 177 ? -0.914 -0.283 0.975 1.00 88.19 177 GLY A C 1
ATOM 1371 O O . GLY A 1 177 ? -0.759 -1.498 0.943 1.00 88.19 177 GLY A O 1
ATOM 1372 N N . SER A 1 178 ? -1.692 0.330 0.075 1.00 88.38 178 SER A N 1
ATOM 1373 C CA . SER A 1 178 ? -2.451 -0.424 -0.934 1.00 88.38 178 SER A CA 1
ATOM 1374 C C . SER A 1 178 ? -1.564 -1.069 -2.009 1.00 88.38 178 SER A C 1
ATOM 1376 O O . SER A 1 178 ? -1.985 -2.055 -2.616 1.00 88.38 178 SER A O 1
ATOM 1378 N N . ALA A 1 179 ? -0.337 -0.572 -2.212 1.00 93.31 179 ALA A N 1
ATOM 1379 C CA . ALA A 1 179 ? 0.654 -1.200 -3.087 1.00 93.31 179 ALA A CA 1
ATOM 1380 C C . ALA A 1 179 ? 1.110 -2.566 -2.546 1.00 93.31 179 ALA A C 1
ATOM 1382 O O . ALA A 1 179 ? 1.433 -3.464 -3.323 1.00 93.31 179 ALA A O 1
ATOM 1383 N N . HIS A 1 180 ? 1.050 -2.768 -1.223 1.00 94.69 180 HIS A N 1
ATOM 1384 C CA . HIS A 1 180 ? 1.415 -4.034 -0.587 1.00 94.69 180 HIS A CA 1
ATOM 1385 C C . HIS A 1 180 ? 0.435 -5.167 -0.906 1.00 94.69 180 HIS A C 1
ATOM 1387 O O . HIS A 1 180 ? 0.829 -6.328 -0.892 1.00 94.69 180 HIS A O 1
ATOM 1393 N N . CYS A 1 181 ? -0.794 -4.852 -1.337 1.00 92.44 181 CYS A N 1
ATOM 1394 C CA . CYS A 1 181 ? -1.689 -5.851 -1.926 1.00 92.44 181 CYS A CA 1
ATOM 1395 C C . CYS A 1 181 ? -1.047 -6.576 -3.121 1.00 92.44 181 CYS A C 1
ATOM 1397 O O . CYS A 1 181 ? -1.383 -7.730 -3.363 1.00 92.44 181 CYS A O 1
ATOM 1399 N N . THR A 1 182 ? -0.163 -5.897 -3.860 1.00 96.12 182 THR A N 1
ATOM 1400 C CA . THR A 1 182 ? 0.542 -6.429 -5.033 1.00 96.12 182 THR A CA 1
ATOM 1401 C C . THR A 1 182 ? 1.972 -6.854 -4.689 1.00 96.12 182 THR A C 1
ATOM 1403 O O . THR A 1 182 ? 2.408 -7.921 -5.113 1.00 96.12 182 THR A O 1
ATOM 1406 N N . LEU A 1 183 ? 2.699 -6.054 -3.896 1.00 97.50 183 LEU A N 1
ATOM 1407 C CA . LEU A 1 183 ? 4.091 -6.342 -3.517 1.00 97.50 183 LEU A CA 1
ATOM 1408 C C . LEU A 1 183 ? 4.214 -7.613 -2.675 1.00 97.50 183 LEU A C 1
ATOM 1410 O O . LEU A 1 183 ? 5.056 -8.453 -2.970 1.00 97.50 183 LEU A O 1
ATOM 1414 N N . THR A 1 184 ? 3.371 -7.771 -1.649 1.00 96.62 184 THR A N 1
ATOM 1415 C CA . THR A 1 184 ? 3.451 -8.913 -0.732 1.00 96.62 184 THR A CA 1
ATOM 1416 C C . THR A 1 184 ? 3.279 -10.255 -1.447 1.00 96.62 184 THR A C 1
ATOM 1418 O O . THR A 1 184 ? 4.159 -11.093 -1.278 1.00 96.62 184 THR A O 1
ATOM 1421 N N . PRO A 1 185 ? 2.234 -10.502 -2.267 1.00 96.38 185 PRO A N 1
ATOM 1422 C CA . PRO A 1 185 ? 2.140 -11.774 -2.982 1.00 96.38 185 PRO A CA 1
ATOM 1423 C C . PRO A 1 185 ? 3.270 -11.971 -4.002 1.00 96.38 185 PRO A C 1
ATOM 1425 O O . PRO A 1 185 ? 3.722 -13.095 -4.170 1.00 96.38 185 PRO A O 1
ATOM 1428 N N . TYR A 1 186 ? 3.768 -10.906 -4.646 1.00 97.62 186 TYR A N 1
ATOM 1429 C CA . TYR A 1 186 ? 4.893 -11.022 -5.580 1.00 97.62 186 TYR A CA 1
ATOM 1430 C C . TYR A 1 186 ? 6.184 -11.493 -4.889 1.00 97.62 186 TYR A C 1
ATOM 1432 O O . TYR A 1 186 ? 6.860 -12.399 -5.383 1.00 97.62 186 TYR A O 1
ATOM 1440 N N . TRP A 1 187 ? 6.537 -10.887 -3.754 1.00 97.94 187 TRP A N 1
ATOM 1441 C CA . TRP A 1 187 ? 7.771 -11.208 -3.032 1.00 97.94 187 TRP A CA 1
ATOM 1442 C C . TRP A 1 187 ? 7.663 -12.471 -2.174 1.00 97.94 187 TRP A C 1
ATOM 1444 O O . TRP A 1 187 ? 8.661 -13.155 -2.012 1.00 97.94 187 TRP A O 1
ATOM 1454 N N . ALA A 1 188 ? 6.471 -12.841 -1.694 1.00 95.81 188 ALA A N 1
ATOM 1455 C CA . ALA A 1 188 ? 6.276 -14.060 -0.899 1.00 95.81 188 ALA A CA 1
ATOM 1456 C C . ALA A 1 188 ? 6.550 -15.369 -1.669 1.00 95.81 188 ALA A C 1
ATOM 1458 O O . ALA A 1 188 ? 6.725 -16.418 -1.054 1.00 95.81 188 ALA A O 1
ATOM 1459 N N . GLU A 1 189 ? 6.560 -15.329 -3.003 1.00 89.50 189 GLU A N 1
ATOM 1460 C CA . GLU A 1 189 ? 6.870 -16.480 -3.861 1.00 89.50 189 GLU A CA 1
ATOM 1461 C C . GLU A 1 189 ? 8.377 -16.655 -4.148 1.00 89.50 189 GLU A C 1
ATOM 1463 O O . GLU A 1 189 ? 8.735 -17.538 -4.933 1.00 89.50 189 GLU A O 1
ATOM 1468 N N . ARG A 1 190 ? 9.254 -15.806 -3.592 1.00 86.19 190 ARG A N 1
ATOM 1469 C CA . ARG A 1 190 ? 10.676 -15.701 -3.969 1.00 86.19 190 ARG A CA 1
ATOM 1470 C C . ARG A 1 190 ? 11.629 -15.882 -2.799 1.00 86.19 190 ARG A C 1
ATOM 1472 O O . ARG A 1 190 ? 11.256 -15.522 -1.665 1.00 86.19 190 ARG A O 1
#

Mean predicted aligned error: 4.85 Å

Radius of gyration: 17.98 Å; Cα contacts (8 Å, |Δi|>4): 352; chains: 1; bounding box: 46×39×51 Å

Secondary structure (DSSP, 8-state):
-HHHHHHHTSS-EEEEEE-TTTS-EEEEEE-SSSEES--HHHHHHHHHHIIIII-TT-SEEEEEESSS-EEEEEEETTTTEEEE-PPP-PPEE-PPPHHHHHHTT-SS--SEEEESSSEEEE-SSHHHHHS----HHHHTT-TT-S-EEEEE--SSSS-EEEEEEGGGTEEEES--GGGHHHHHHHHHT-

pLDDT: mean 91.73, std 5.91, range [66.81, 98.5]

Foldseek 3Di:
DLCVLLVVQDQKDKDWDQDPPPRAIEIWIYHNHGTDQDFDVNVVVVVVCCCPPNNVPDQKHWYAYDHQGIWMWGADPVVRDIDIDHAAFEWAFDDDDPLQVVQQVDPFAFPGWTDTLAIEGEGAEPVRQVPGDGNLVSVLPDPPHQKYKYKYQYPPDRIDIWIAGSVVVGRTDPDGPNCCSHVVVVSVVD